Protein AF-A0A937VJH4-F1 (afdb_monomer_lite)

Sequence (219 aa):
MLRVLDLELERSEWDARIADLPLDLQDVYFTAGYHLLWQRHGDGRACGAVLETDAGVVLYPFLLRPLEPVLGPQWAERCDLSSAYGYGGPLVHPRHGRAAETTPRSTAMPLAERSDALGKARTAADAAADDPVRLRLLAELRSRFAGWCAEHGVVSEFIRFHPLLRTERGMPAGPRSAGDDHGSAETAEGDPRHAARTAPAGPAPDAMASPAGGGAATG

Secondary structure (DSSP, 8-state):
-EEEEETTTSHHHHHHHHHTS-GGG--GGGSHHHHHHHHHHTS-EEEEEEEEETTEEEEEEEEEEEPPGGG-GGGTT-EEEEPPTTT---EEEE---S----PPPPP---TTHHHHHHHHHHHHHHHHHT-HHHHHHHHHHHHHHHHHHHHTTEEEEE----TTT-GGGGS-SS---TT---------------S----PPPPPPPPPPP---------

pLDDT: mean 74.25, std 25.63, range [26.0, 98.62]

Foldseek 3Di:
DKDKDQCVVCQVVQVVVLVPDDPVLNDPLRHSVQQVVCVVVVVAGWMWIWDDDPFWIKIAIWGWAQDDCVVDPVSHQATAIERRPDARGIRIDTDDPDDDPDDDDDDDDDPVVVVVVVVVLVVVLVVVLVPPSLLVSLLVCCVVVVVVCVVNRHDYYYGRHDPRNNSCVSPDPDDDDPPPPDDDDDDDDDDPPPDDDDDDDDDDDDDDDDDDDDDDDDD

Structure (mmCIF, N/CA/C/O backbone):
data_AF-A0A937VJH4-F1
#
_entry.id   AF-A0A937VJH4-F1
#
loop_
_atom_site.group_PDB
_atom_site.id
_atom_site.type_symbol
_atom_site.label_atom_id
_atom_site.label_alt_id
_atom_site.label_comp_id
_atom_site.label_asym_id
_atom_site.label_entity_id
_atom_site.label_seq_id
_atom_site.pdbx_PDB_ins_code
_atom_site.Cartn_x
_atom_site.Cartn_y
_atom_site.Cartn_z
_atom_site.occupancy
_atom_site.B_iso_or_equiv
_atom_site.auth_seq_id
_atom_site.auth_comp_id
_atom_site.auth_asym_id
_atom_site.auth_atom_id
_atom_site.pdbx_PDB_model_num
ATOM 1 N N . MET A 1 1 ? -7.510 2.997 -12.190 1.00 91.25 1 MET A N 1
ATOM 2 C CA . MET A 1 1 ? -8.502 3.008 -11.093 1.00 91.25 1 MET A CA 1
ATOM 3 C C . MET A 1 1 ? -7.800 2.644 -9.793 1.00 91.25 1 MET A C 1
ATOM 5 O O . MET A 1 1 ? -7.025 1.697 -9.809 1.00 91.25 1 MET A O 1
ATOM 9 N N . LEU A 1 2 ? -8.034 3.397 -8.710 1.00 97.31 2 LEU A N 1
ATOM 10 C CA . LEU A 1 2 ? -7.574 3.038 -7.362 1.00 97.31 2 LEU A CA 1
ATOM 11 C C . LEU A 1 2 ? -8.705 2.309 -6.626 1.00 97.31 2 LEU A C 1
ATOM 13 O O . LEU A 1 2 ? -9.842 2.779 -6.645 1.00 97.31 2 LEU A O 1
ATOM 17 N N . ARG A 1 3 ? -8.382 1.197 -5.969 1.00 98.19 3 ARG A N 1
ATOM 18 C CA . ARG A 1 3 ? -9.243 0.489 -5.014 1.00 98.19 3 ARG A CA 1
ATOM 19 C C . ARG A 1 3 ? -8.458 0.236 -3.735 1.00 98.19 3 ARG A C 1
ATOM 21 O O . ARG A 1 3 ? -7.258 -0.004 -3.807 1.00 98.19 3 ARG A O 1
ATOM 28 N N . VAL A 1 4 ? -9.124 0.267 -2.589 1.00 98.31 4 VAL A N 1
ATOM 29 C CA . VAL A 1 4 ? -8.553 -0.200 -1.321 1.00 98.31 4 VAL A CA 1
ATOM 30 C C . VAL A 1 4 ? -9.365 -1.400 -0.878 1.00 98.31 4 VAL A C 1
ATOM 32 O O . VAL A 1 4 ? -10.580 -1.291 -0.743 1.00 98.31 4 VAL A O 1
ATOM 35 N N . LEU A 1 5 ? -8.685 -2.529 -0.718 1.00 98.50 5 LEU A N 1
ATOM 36 C CA . LEU A 1 5 ? -9.279 -3.802 -0.345 1.00 98.50 5 LEU A CA 1
ATOM 37 C C . LEU A 1 5 ? -9.120 -4.039 1.155 1.00 98.50 5 LEU A C 1
ATOM 39 O O . LEU A 1 5 ? -8.078 -3.700 1.726 1.00 98.50 5 LEU A O 1
ATOM 43 N N . ASP A 1 6 ? -10.120 -4.661 1.769 1.00 98.44 6 ASP A N 1
ATOM 44 C CA . ASP A 1 6 ? -9.994 -5.254 3.099 1.00 98.44 6 ASP A CA 1
ATOM 45 C C . ASP A 1 6 ? -9.392 -6.653 2.945 1.00 98.44 6 ASP A C 1
ATOM 47 O O . ASP A 1 6 ? -10.014 -7.546 2.370 1.00 98.44 6 ASP A O 1
ATOM 51 N N . LEU A 1 7 ? -8.166 -6.866 3.427 1.00 98.25 7 LEU A N 1
ATOM 52 C CA . LEU A 1 7 ? -7.455 -8.114 3.149 1.00 98.25 7 LEU A CA 1
ATOM 53 C C . LEU A 1 7 ? -8.062 -9.316 3.871 1.00 98.25 7 LEU A C 1
ATOM 55 O O . LEU A 1 7 ? -7.814 -10.442 3.445 1.00 98.25 7 LEU A O 1
ATOM 59 N N . GLU A 1 8 ? -8.858 -9.116 4.925 1.00 98.06 8 GLU A N 1
ATOM 60 C CA . GLU A 1 8 ? -9.576 -10.209 5.583 1.00 98.06 8 GLU A CA 1
ATOM 61 C C . GLU A 1 8 ? -10.701 -10.751 4.697 1.00 98.06 8 GLU A C 1
ATOM 63 O O . GLU A 1 8 ? -10.872 -11.968 4.598 1.00 98.06 8 GLU A O 1
ATOM 68 N N . LEU A 1 9 ? -11.419 -9.857 4.014 1.00 98.38 9 LEU A N 1
ATOM 69 C CA . LEU A 1 9 ? -12.566 -10.195 3.169 1.00 98.38 9 LEU A CA 1
ATOM 70 C C . LEU A 1 9 ? -12.164 -10.508 1.721 1.00 98.38 9 LEU A C 1
ATOM 72 O O . LEU A 1 9 ? -12.721 -11.407 1.095 1.00 98.38 9 LEU A O 1
ATOM 76 N N . GLU A 1 10 ? -11.175 -9.791 1.194 1.00 98.50 10 GLU A N 1
ATOM 77 C CA . GLU A 1 10 ? -10.774 -9.797 -0.218 1.00 98.50 10 GLU A CA 1
ATOM 78 C C . GLU A 1 10 ? -9.405 -10.472 -0.433 1.00 98.50 10 GLU A C 1
ATOM 80 O O . GLU A 1 10 ? -8.751 -10.285 -1.460 1.00 98.50 10 GLU A O 1
ATOM 85 N N . ARG A 1 11 ? -8.975 -11.316 0.517 1.00 97.62 11 ARG A N 1
ATOM 86 C CA . ARG A 1 11 ? -7.713 -12.078 0.474 1.00 97.62 11 ARG A CA 1
ATOM 87 C C . ARG A 1 11 ? -7.447 -12.736 -0.877 1.00 97.62 11 ARG A C 1
ATOM 89 O O . ARG A 1 11 ? -6.365 -12.584 -1.431 1.00 97.62 11 ARG A O 1
ATOM 96 N N . SER A 1 12 ? -8.409 -13.511 -1.380 1.00 97.94 12 SER A N 1
ATOM 97 C CA . SER A 1 12 ? -8.233 -14.283 -2.616 1.00 97.94 12 SER A CA 1
ATOM 98 C C . SER A 1 12 ? -8.026 -13.377 -3.825 1.00 97.94 12 SER A C 1
ATOM 100 O O . SER A 1 12 ? -7.243 -13.708 -4.708 1.00 97.94 12 SER A O 1
ATOM 102 N N . GLU A 1 13 ? -8.700 -12.226 -3.846 1.00 97.88 13 GLU A N 1
ATOM 103 C CA . GLU A 1 13 ? -8.547 -11.229 -4.899 1.00 97.88 13 GLU A CA 1
ATOM 104 C C . GLU A 1 13 ? -7.158 -10.561 -4.845 1.00 97.88 13 GLU A C 1
ATOM 106 O O . GLU A 1 13 ? -6.535 -10.327 -5.885 1.00 97.88 13 GLU A O 1
ATOM 111 N N . TRP A 1 14 ? -6.665 -10.258 -3.643 1.00 98.44 14 TRP A N 1
ATOM 112 C CA . TRP A 1 14 ? -5.338 -9.679 -3.441 1.00 98.44 14 TRP A CA 1
ATOM 113 C C . TRP A 1 14 ? -4.215 -10.664 -3.792 1.00 98.44 14 TRP A C 1
ATOM 115 O O . TRP A 1 14 ? -3.339 -10.349 -4.597 1.00 98.44 14 TRP A O 1
ATOM 125 N N . ASP A 1 15 ? -4.255 -11.873 -3.229 1.00 98.12 15 ASP A N 1
ATOM 126 C CA . ASP A 1 15 ? -3.200 -12.874 -3.411 1.00 98.12 15 ASP A CA 1
ATOM 127 C C . ASP A 1 15 ? -3.128 -13.364 -4.873 1.00 98.12 15 ASP A C 1
ATOM 129 O O . ASP A 1 15 ? -2.037 -13.657 -5.361 1.00 98.12 15 ASP A O 1
ATOM 133 N N . ALA A 1 16 ? -4.247 -13.373 -5.614 1.00 97.94 16 ALA A N 1
ATOM 134 C CA . ALA A 1 16 ? -4.243 -13.649 -7.055 1.00 97.94 16 ALA A CA 1
ATOM 135 C C . ALA A 1 16 ? -3.429 -12.610 -7.845 1.00 97.94 16 ALA A C 1
ATOM 137 O O . ALA A 1 16 ? -2.644 -12.975 -8.716 1.00 97.94 16 ALA A O 1
ATOM 138 N N . ARG A 1 17 ? -3.539 -11.320 -7.497 1.00 97.06 17 ARG A N 1
ATOM 139 C CA . ARG A 1 17 ? -2.740 -10.264 -8.140 1.00 97.06 17 ARG A CA 1
ATOM 140 C C . ARG A 1 17 ? -1.257 -10.415 -7.868 1.00 97.06 17 ARG A C 1
ATOM 142 O O . ARG A 1 17 ? -0.471 -10.153 -8.766 1.00 97.06 17 ARG A O 1
ATOM 149 N N . ILE A 1 18 ? -0.882 -10.823 -6.655 1.00 96.44 18 ILE A N 1
ATOM 150 C CA . ILE A 1 18 ? 0.514 -11.127 -6.324 1.00 96.44 18 ILE A CA 1
ATOM 151 C C . ILE A 1 18 ? 1.000 -12.316 -7.160 1.00 96.44 18 ILE A C 1
ATOM 153 O O . ILE A 1 18 ? 2.074 -12.239 -7.748 1.00 96.44 18 ILE A O 1
ATOM 157 N N . ALA A 1 19 ? 0.200 -13.380 -7.267 1.00 96.38 19 ALA A N 1
ATOM 158 C CA . ALA A 1 19 ? 0.546 -14.574 -8.038 1.00 96.38 19 ALA A CA 1
ATOM 159 C C . ALA A 1 19 ? 0.714 -14.311 -9.549 1.00 96.38 19 ALA A C 1
ATOM 161 O O . ALA A 1 19 ? 1.495 -15.009 -10.198 1.00 96.38 19 ALA A O 1
ATOM 162 N N . ASP A 1 20 ? 0.031 -13.300 -10.093 1.00 95.38 20 ASP A N 1
ATOM 163 C CA . ASP A 1 20 ? 0.153 -12.874 -11.494 1.00 95.38 20 ASP A CA 1
ATOM 164 C C . ASP A 1 20 ? 1.436 -12.067 -11.787 1.00 95.38 20 ASP A C 1
ATOM 166 O O . ASP A 1 20 ? 1.769 -11.831 -12.952 1.00 95.38 20 ASP A O 1
ATOM 170 N N . LEU A 1 21 ? 2.174 -11.628 -10.759 1.00 92.75 21 LEU A N 1
ATOM 171 C CA . LEU A 1 21 ? 3.425 -10.886 -10.936 1.00 92.75 21 LEU A CA 1
ATOM 172 C C . LEU A 1 21 ? 4.604 -11.804 -11.300 1.00 92.75 21 LEU A C 1
ATOM 174 O O . LEU A 1 21 ? 4.588 -12.997 -11.001 1.00 92.75 21 LEU A O 1
ATOM 178 N N . PRO A 1 22 ? 5.686 -11.260 -11.885 1.00 92.56 22 PRO A N 1
ATOM 179 C CA . PRO A 1 22 ? 6.972 -11.950 -11.974 1.00 92.56 22 PRO A CA 1
ATOM 180 C C . PRO A 1 22 ? 7.446 -12.508 -10.623 1.00 92.56 22 PRO A C 1
ATOM 182 O O . PRO A 1 22 ? 7.243 -11.886 -9.581 1.00 92.56 22 PRO A O 1
ATOM 185 N N . LEU A 1 23 ? 8.098 -13.676 -10.637 1.00 86.94 23 LEU A N 1
ATOM 186 C CA . LEU A 1 23 ? 8.491 -14.409 -9.420 1.00 86.94 23 LEU A CA 1
ATOM 187 C C . LEU A 1 23 ? 9.388 -13.604 -8.468 1.00 86.94 23 LEU A C 1
ATOM 189 O O . LEU A 1 23 ? 9.316 -13.788 -7.259 1.00 86.94 23 LEU A O 1
ATOM 193 N N . ASP A 1 24 ? 10.221 -12.713 -8.995 1.00 86.50 24 ASP A N 1
ATOM 194 C CA . ASP A 1 24 ? 11.097 -11.824 -8.228 1.00 86.50 24 ASP A CA 1
ATOM 195 C C . ASP A 1 24 ? 10.342 -10.718 -7.471 1.00 86.50 24 ASP A C 1
ATOM 197 O O . ASP A 1 24 ? 10.906 -10.092 -6.575 1.00 86.50 24 ASP A O 1
ATOM 201 N N . LEU A 1 25 ? 9.064 -10.505 -7.794 1.00 89.69 25 LEU A N 1
ATOM 202 C CA . LEU A 1 25 ? 8.161 -9.587 -7.098 1.00 89.69 25 LEU A CA 1
ATOM 203 C C . LEU A 1 25 ? 7.216 -10.304 -6.115 1.00 89.69 25 LEU A C 1
ATOM 205 O O . LEU A 1 25 ? 6.536 -9.638 -5.334 1.00 89.69 25 LEU A O 1
ATOM 209 N N . GLN A 1 26 ? 7.176 -11.641 -6.116 1.00 93.12 26 GLN A N 1
ATOM 210 C CA . GLN A 1 26 ? 6.310 -12.447 -5.246 1.00 93.12 26 GLN A CA 1
ATOM 211 C C . GLN A 1 26 ? 6.944 -12.693 -3.867 1.00 93.12 26 GLN A C 1
ATOM 213 O O . GLN A 1 26 ? 7.253 -13.826 -3.495 1.00 93.12 26 GLN A O 1
ATOM 218 N N . ASP A 1 27 ? 7.155 -11.626 -3.097 1.00 93.31 27 ASP A N 1
ATOM 219 C CA . ASP A 1 27 ? 7.686 -11.721 -1.732 1.00 93.31 27 ASP A CA 1
ATOM 220 C C . ASP A 1 27 ? 6.564 -11.898 -0.687 1.00 93.31 27 ASP A C 1
ATOM 222 O O . ASP A 1 27 ? 5.459 -11.358 -0.817 1.00 93.31 27 ASP A O 1
ATOM 226 N N . VAL A 1 28 ? 6.863 -12.623 0.396 1.00 94.56 28 VAL A N 1
ATOM 227 C CA . VAL A 1 28 ? 5.953 -12.834 1.529 1.00 94.56 28 VAL A CA 1
ATOM 228 C C . VAL A 1 28 ? 5.463 -11.516 2.131 1.00 94.56 28 VAL A C 1
ATOM 230 O O . VAL A 1 28 ? 4.295 -11.445 2.529 1.00 94.56 28 VAL A O 1
ATOM 233 N N . TYR A 1 29 ? 6.297 -10.465 2.129 1.00 95.31 29 TYR A N 1
ATOM 234 C CA . TYR A 1 29 ? 5.942 -9.139 2.650 1.00 95.31 29 TYR A CA 1
ATOM 235 C C . TYR A 1 29 ? 4.761 -8.491 1.934 1.00 95.31 29 TYR A C 1
ATOM 237 O O . TYR A 1 29 ? 4.218 -7.534 2.471 1.00 95.31 29 TYR A O 1
ATOM 245 N N . PHE A 1 30 ? 4.353 -8.981 0.759 1.00 96.88 30 PHE A N 1
ATOM 246 C CA . PHE A 1 30 ? 3.219 -8.443 0.008 1.00 96.88 30 PHE A CA 1
ATOM 247 C C . PHE A 1 30 ? 1.963 -9.311 0.088 1.00 96.88 30 PHE A C 1
ATOM 249 O O . PHE A 1 30 ? 0.917 -8.907 -0.406 1.00 96.88 30 PHE A O 1
ATOM 256 N N . THR A 1 31 ? 2.022 -10.484 0.717 1.00 97.62 31 THR A N 1
ATOM 257 C CA . THR A 1 31 ? 0.875 -11.404 0.793 1.00 97.62 31 THR A CA 1
ATOM 258 C C . THR A 1 31 ? -0.163 -10.945 1.819 1.00 97.62 31 THR A C 1
ATOM 260 O O . THR A 1 31 ? 0.180 -10.387 2.868 1.00 97.62 31 THR A O 1
ATOM 263 N N . ALA A 1 32 ? -1.445 -11.235 1.584 1.00 98.25 32 ALA A N 1
ATOM 264 C CA . ALA A 1 32 ? -2.495 -10.954 2.566 1.00 98.25 32 ALA A CA 1
ATOM 265 C C . ALA A 1 32 ? -2.301 -11.777 3.851 1.00 98.25 32 ALA A C 1
ATOM 267 O O . ALA A 1 32 ? -2.585 -11.309 4.952 1.00 98.25 32 ALA A O 1
ATOM 268 N N . GLY A 1 33 ? -1.764 -12.999 3.731 1.00 97.81 33 GLY A N 1
ATOM 269 C CA . GLY A 1 33 ? -1.451 -13.865 4.873 1.00 97.81 33 GLY A CA 1
ATOM 270 C C . GLY A 1 33 ? -0.508 -13.220 5.873 1.00 97.81 33 GLY A C 1
ATOM 271 O O . GLY A 1 33 ? -0.773 -13.275 7.074 1.00 97.81 33 GLY A O 1
ATOM 272 N N . TYR A 1 34 ? 0.535 -12.563 5.372 1.00 97.88 34 TYR A N 1
ATOM 273 C CA . TYR A 1 34 ? 1.493 -11.869 6.213 1.00 97.88 34 TYR A CA 1
ATOM 274 C C . TYR A 1 34 ? 0.854 -10.700 6.973 1.00 97.88 34 TYR A C 1
ATOM 276 O O . TYR A 1 34 ? 1.029 -10.582 8.180 1.00 97.88 34 TYR A O 1
ATOM 284 N N . HIS A 1 35 ? 0.039 -9.881 6.308 1.00 98.25 35 HIS A N 1
ATOM 285 C CA . HIS A 1 35 ? -0.621 -8.736 6.947 1.00 98.25 35 HIS A CA 1
ATOM 286 C C . HIS A 1 35 ? -1.687 -9.155 7.958 1.00 98.25 35 HIS A C 1
ATOM 288 O O . HIS A 1 35 ? -1.811 -8.547 9.018 1.00 98.25 35 HIS A O 1
ATOM 294 N N . LEU A 1 36 ? -2.418 -10.234 7.677 1.00 98.38 36 LEU A N 1
ATOM 295 C CA . LEU A 1 36 ? -3.438 -10.744 8.590 1.00 98.38 36 LEU A CA 1
ATOM 296 C C . LEU A 1 36 ? -2.853 -11.366 9.861 1.00 98.38 36 LEU A C 1
ATOM 298 O O . LEU A 1 36 ? -3.542 -11.408 10.880 1.00 98.38 36 LEU A O 1
ATOM 302 N N . LEU A 1 37 ? -1.588 -11.799 9.842 1.00 97.75 37 LEU A N 1
ATOM 303 C CA . LEU A 1 37 ? -0.869 -12.154 11.065 1.00 97.75 37 LEU A CA 1
ATOM 304 C C . LEU A 1 37 ? -0.746 -10.939 11.998 1.00 97.75 37 LEU A C 1
ATOM 306 O O . LEU A 1 37 ? -1.068 -11.045 13.179 1.00 97.75 37 LEU A O 1
ATOM 310 N N . TRP A 1 38 ? -0.347 -9.785 11.457 1.00 97.56 38 TRP A N 1
ATOM 311 C CA . TRP A 1 38 ? -0.203 -8.537 12.215 1.00 97.56 38 TRP A CA 1
ATOM 312 C C . TRP A 1 38 ? -1.552 -7.946 12.634 1.00 97.56 38 TRP A C 1
ATOM 314 O O . TRP A 1 38 ? -1.691 -7.484 13.763 1.00 97.56 38 TRP A O 1
ATOM 324 N N . GLN A 1 39 ? -2.590 -8.068 11.798 1.00 98.00 39 GLN A N 1
ATOM 325 C CA . GLN A 1 39 ? -3.954 -7.721 12.213 1.00 98.00 39 GLN A CA 1
ATOM 326 C C . GLN A 1 39 ? -4.396 -8.522 13.441 1.00 98.00 39 GLN A C 1
ATOM 328 O O . GLN A 1 39 ? -4.920 -7.952 14.394 1.00 98.00 39 GLN A O 1
ATOM 333 N N . ARG A 1 40 ? -4.153 -9.840 13.454 1.00 97.94 40 ARG A N 1
ATOM 334 C CA . ARG A 1 40 ? -4.487 -10.705 14.599 1.00 97.94 40 ARG A CA 1
ATOM 335 C C . ARG A 1 40 ? -3.658 -10.400 15.844 1.00 97.94 40 ARG A C 1
ATOM 337 O O . ARG A 1 40 ? -4.132 -10.658 16.946 1.00 97.94 40 ARG A O 1
ATOM 344 N N . HIS A 1 41 ? -2.448 -9.873 15.674 1.00 96.62 41 HIS A N 1
ATOM 345 C CA . HIS A 1 41 ? -1.613 -9.395 16.775 1.00 96.62 41 HIS A CA 1
ATOM 346 C C . HIS A 1 41 ? -2.098 -8.046 17.348 1.00 96.62 41 HIS A C 1
ATOM 348 O O . HIS A 1 41 ? -1.774 -7.714 18.484 1.00 96.62 41 HIS A O 1
ATOM 354 N N . GLY A 1 42 ? -2.936 -7.307 16.612 1.00 96.06 42 GLY A N 1
ATOM 355 C CA . GLY A 1 42 ? -3.506 -6.030 17.046 1.00 96.06 42 GLY A CA 1
ATOM 356 C C . GLY A 1 42 ? -2.804 -4.798 16.472 1.00 96.06 42 GLY A C 1
ATOM 357 O O . GLY A 1 42 ? -3.092 -3.685 16.900 1.00 96.06 42 GLY A O 1
ATOM 358 N N . ASP A 1 43 ? -1.926 -4.956 15.478 1.00 95.62 43 ASP A N 1
ATOM 359 C CA . ASP A 1 43 ? -1.183 -3.847 14.855 1.00 95.62 43 ASP A CA 1
ATOM 360 C C . ASP A 1 43 ? -2.004 -3.030 13.845 1.00 95.62 43 ASP A C 1
ATOM 362 O O . ASP A 1 43 ? -1.443 -2.218 13.113 1.00 95.62 43 ASP A O 1
ATOM 366 N N . GLY A 1 44 ? -3.321 -3.226 13.781 1.00 96.69 44 GLY A N 1
ATOM 367 C CA . GLY A 1 44 ? -4.228 -2.519 12.875 1.00 96.69 44 GLY A CA 1
ATOM 368 C C . GLY A 1 44 ? -4.877 -3.421 11.832 1.00 96.69 44 GLY A C 1
ATOM 369 O O . GLY A 1 44 ? -4.551 -4.597 11.693 1.00 96.69 44 GLY A O 1
ATOM 370 N N . ARG A 1 45 ? -5.833 -2.865 11.089 1.00 98.12 45 ARG A N 1
ATOM 371 C CA . ARG A 1 45 ? -6.579 -3.597 10.062 1.00 98.12 45 ARG A CA 1
ATOM 372 C C . ARG A 1 45 ? -5.749 -3.735 8.789 1.00 98.12 45 ARG A C 1
ATOM 374 O O . ARG A 1 45 ? -5.221 -2.746 8.290 1.00 98.12 45 ARG A O 1
ATOM 381 N N . ALA A 1 46 ? -5.648 -4.949 8.266 1.00 98.50 46 ALA A N 1
ATOM 382 C CA . ALA A 1 46 ? -4.916 -5.275 7.057 1.00 98.50 46 ALA A CA 1
ATOM 383 C C . ALA A 1 46 ? -5.696 -4.820 5.819 1.00 98.50 46 ALA A C 1
ATOM 385 O O . ALA A 1 46 ? -6.771 -5.334 5.512 1.00 98.50 46 ALA A O 1
ATOM 386 N N . CYS A 1 47 ? -5.117 -3.876 5.087 1.00 98.62 47 CYS A N 1
ATOM 387 C CA . CYS A 1 47 ? -5.688 -3.302 3.879 1.00 98.62 47 CYS A CA 1
ATOM 388 C C . CYS A 1 47 ? -4.677 -3.364 2.726 1.00 98.62 47 CYS A C 1
ATOM 390 O O . CYS A 1 47 ? -3.466 -3.459 2.939 1.00 98.62 47 CYS A O 1
ATOM 392 N N . GLY A 1 48 ? -5.172 -3.286 1.492 1.00 98.25 48 GLY A N 1
ATOM 393 C CA . GLY A 1 48 ? -4.331 -3.256 0.297 1.00 98.25 48 GLY A CA 1
ATOM 394 C C . GLY A 1 48 ? -4.831 -2.264 -0.741 1.00 98.25 48 GLY A C 1
ATOM 395 O O . GLY A 1 48 ? -5.920 -2.427 -1.284 1.00 98.25 48 GLY A O 1
ATOM 396 N N . ALA A 1 49 ? -4.033 -1.244 -1.051 1.00 98.44 49 ALA A N 1
ATOM 397 C CA . ALA A 1 49 ? -4.301 -0.347 -2.167 1.00 98.44 49 ALA A CA 1
ATOM 398 C C . ALA A 1 49 ? -3.858 -0.991 -3.486 1.00 98.44 49 ALA A C 1
ATOM 400 O O . ALA A 1 49 ? -2.722 -1.439 -3.628 1.00 98.44 49 ALA A O 1
ATOM 401 N N . VAL A 1 50 ? -4.757 -0.998 -4.464 1.00 98.50 50 VAL A N 1
ATOM 402 C CA . VAL A 1 50 ? -4.543 -1.501 -5.819 1.00 98.50 50 VAL A CA 1
ATOM 403 C C . VAL A 1 50 ? -4.769 -0.355 -6.793 1.00 98.50 50 VAL A C 1
ATOM 405 O O . VAL A 1 50 ? -5.887 0.144 -6.932 1.00 98.50 50 VAL A O 1
ATOM 408 N N . LEU A 1 51 ? -3.712 0.055 -7.488 1.00 98.06 51 LEU A N 1
ATOM 409 C CA . LEU A 1 51 ? -3.805 0.940 -8.641 1.00 98.06 51 LEU A CA 1
ATOM 410 C C . LEU A 1 51 ? -3.622 0.117 -9.910 1.00 98.06 51 LEU A C 1
ATOM 412 O O . LEU A 1 51 ? -2.538 -0.396 -10.156 1.00 98.06 51 LEU A O 1
ATOM 416 N N . GLU A 1 52 ? -4.649 0.060 -10.748 1.00 95.75 52 GLU A N 1
ATOM 417 C CA . GLU A 1 52 ? -4.564 -0.531 -12.086 1.00 95.75 52 GLU A CA 1
ATOM 418 C C . GLU A 1 52 ? -4.705 0.550 -13.155 1.00 95.75 52 GLU A C 1
ATOM 420 O O . GLU A 1 52 ? -5.637 1.359 -13.127 1.00 95.75 52 GLU A O 1
ATOM 425 N N . THR A 1 53 ? -3.779 0.561 -14.107 1.00 95.19 53 THR A N 1
ATOM 426 C CA . THR A 1 53 ? -3.780 1.449 -15.272 1.00 95.19 53 THR A CA 1
ATOM 427 C C . THR A 1 53 ? -3.393 0.654 -16.517 1.00 95.19 53 THR A C 1
ATOM 429 O O . THR A 1 53 ? -2.872 -0.463 -16.420 1.00 95.19 53 THR A O 1
ATOM 432 N N . ASP A 1 54 ? -3.562 1.259 -17.690 1.00 93.38 54 ASP A N 1
ATOM 433 C CA . ASP A 1 54 ? -3.060 0.686 -18.944 1.00 93.38 54 ASP A CA 1
ATOM 434 C C . ASP A 1 54 ? -1.528 0.540 -18.939 1.00 93.38 54 ASP A C 1
ATOM 436 O O . ASP A 1 54 ? -0.976 -0.340 -19.596 1.00 93.38 54 ASP A O 1
ATOM 440 N N . ALA A 1 55 ? -0.834 1.369 -18.152 1.00 93.38 55 ALA A N 1
ATOM 441 C CA . ALA A 1 55 ? 0.619 1.382 -18.044 1.00 93.38 55 ALA A CA 1
ATOM 442 C C . ALA A 1 55 ? 1.178 0.352 -17.047 1.00 93.38 55 ALA A C 1
ATOM 444 O O . ALA A 1 55 ? 2.381 0.093 -17.053 1.00 93.38 55 ALA A O 1
ATOM 445 N N . GLY A 1 56 ? 0.353 -0.233 -16.173 1.00 95.06 56 GLY A N 1
ATOM 446 C CA . GLY A 1 56 ? 0.840 -1.116 -15.115 1.00 95.06 56 GLY A CA 1
ATOM 447 C C . GLY A 1 56 ? -0.067 -1.225 -13.902 1.00 95.06 56 GLY A C 1
ATOM 448 O O . GLY A 1 56 ? -1.158 -0.650 -13.855 1.00 95.06 56 GLY A O 1
ATOM 449 N N . VAL A 1 57 ? 0.425 -1.963 -12.910 1.00 96.06 57 VAL A N 1
ATOM 450 C CA . VAL A 1 57 ? -0.217 -2.137 -11.607 1.00 96.06 57 VAL A CA 1
ATOM 451 C C . VAL A 1 57 ? 0.713 -1.698 -10.477 1.00 96.06 57 VAL A C 1
ATOM 453 O O . VAL A 1 57 ? 1.931 -1.889 -10.546 1.00 96.06 57 VAL A O 1
ATOM 456 N N . VAL A 1 58 ? 0.130 -1.116 -9.431 1.00 97.25 58 VAL A N 1
ATOM 457 C CA . VAL A 1 58 ? 0.790 -0.900 -8.142 1.00 97.25 58 VAL A CA 1
ATOM 458 C C . VAL A 1 58 ? -0.042 -1.543 -7.045 1.00 97.25 58 VAL A C 1
ATOM 460 O O . VAL A 1 58 ? -1.243 -1.289 -6.951 1.00 97.25 58 VAL A O 1
ATOM 463 N N . LEU A 1 59 ? 0.601 -2.358 -6.218 1.00 98.00 59 LEU A N 1
ATOM 464 C CA . LEU A 1 59 ? 0.017 -3.003 -5.050 1.00 98.00 59 LEU A CA 1
ATOM 465 C C . LEU A 1 59 ? 0.707 -2.448 -3.815 1.00 98.00 59 LEU A C 1
ATOM 467 O O . LEU A 1 59 ? 1.925 -2.521 -3.701 1.00 98.00 59 LEU A O 1
ATOM 471 N N . TYR A 1 60 ? -0.045 -1.878 -2.890 1.00 97.81 60 TYR A N 1
ATOM 472 C CA . TYR A 1 60 ? 0.514 -1.319 -1.672 1.00 97.81 60 TYR A CA 1
ATOM 473 C C . TYR A 1 60 ? -0.249 -1.834 -0.451 1.00 97.81 60 TYR A C 1
ATOM 475 O O . TYR A 1 60 ? -1.347 -1.346 -0.175 1.00 97.81 60 TYR A O 1
ATOM 483 N N . PRO A 1 61 ? 0.287 -2.843 0.256 1.00 98.06 61 PRO A N 1
ATOM 484 C CA . PRO A 1 61 ? -0.339 -3.339 1.465 1.00 98.06 61 PRO A CA 1
ATOM 485 C C . PRO A 1 61 ? 0.063 -2.505 2.685 1.00 98.06 61 PRO A C 1
ATOM 487 O O . PRO A 1 61 ? 1.181 -1.999 2.785 1.00 98.06 61 PRO A O 1
ATOM 490 N N . PHE A 1 62 ? -0.862 -2.354 3.625 1.00 98.06 62 PHE A N 1
ATOM 491 C CA . PHE A 1 62 ? -0.658 -1.555 4.827 1.00 98.06 62 PHE A CA 1
ATOM 492 C C . PHE A 1 62 ? -1.589 -1.993 5.961 1.00 98.06 62 PHE A C 1
ATOM 494 O O . PHE A 1 62 ? -2.579 -2.695 5.762 1.00 98.06 62 PHE A O 1
ATOM 501 N N . LEU A 1 63 ? -1.259 -1.556 7.170 1.00 98.38 63 LEU A N 1
ATOM 502 C CA . LEU A 1 63 ? -2.069 -1.665 8.371 1.00 98.38 63 LEU A CA 1
ATOM 503 C C . LEU A 1 63 ? -2.680 -0.295 8.666 1.00 98.38 63 LEU A C 1
ATOM 505 O O . LEU A 1 63 ? -1.952 0.683 8.844 1.00 98.38 63 LEU A O 1
ATOM 509 N N . LEU A 1 64 ? -4.008 -0.235 8.708 1.00 97.88 64 LEU A N 1
ATOM 510 C CA . LEU A 1 64 ? -4.784 0.937 9.100 1.00 97.88 64 LEU A CA 1
ATOM 511 C C . LEU A 1 64 ? -5.022 0.901 10.612 1.00 97.88 64 LEU A C 1
ATOM 513 O O . LEU A 1 64 ? -5.677 -0.016 11.118 1.00 97.88 64 LEU A O 1
ATOM 517 N N . ARG A 1 65 ? -4.501 1.890 11.336 1.00 96.12 65 ARG A N 1
ATOM 518 C CA . ARG A 1 65 ? -4.452 1.891 12.803 1.00 96.12 65 ARG A CA 1
ATOM 519 C C . ARG A 1 65 ? -5.205 3.095 13.357 1.00 96.12 65 ARG A C 1
ATOM 521 O O . ARG A 1 65 ? -4.785 4.222 13.105 1.00 96.12 65 ARG A O 1
ATOM 528 N N . PRO A 1 66 ? -6.305 2.900 14.100 1.00 94.12 66 PRO A N 1
ATOM 529 C CA . PRO A 1 66 ? -6.954 3.995 14.811 1.00 94.12 66 PRO A CA 1
ATOM 530 C C . PRO A 1 66 ? -5.971 4.677 15.765 1.00 94.12 66 PRO A C 1
ATOM 532 O O . PRO A 1 66 ? -5.174 4.007 16.422 1.00 94.12 66 PRO A O 1
ATOM 535 N N . LEU A 1 67 ? -6.023 6.004 15.841 1.00 92.38 67 LEU A N 1
ATOM 536 C CA . LEU A 1 67 ? -5.243 6.750 16.815 1.00 92.38 67 LEU A CA 1
ATOM 537 C C . LEU A 1 67 ? -5.846 6.613 18.210 1.00 92.38 67 LEU A C 1
ATOM 539 O O . LEU A 1 67 ? -7.064 6.629 18.394 1.00 92.38 67 LEU A O 1
ATOM 543 N N . GLU A 1 68 ? -4.964 6.509 19.201 1.00 85.44 68 GLU A N 1
ATOM 544 C CA . GLU A 1 68 ? -5.367 6.345 20.590 1.00 85.44 68 GLU A CA 1
ATOM 545 C C . GLU A 1 68 ? -6.093 7.596 21.114 1.00 85.44 68 GLU A C 1
ATOM 547 O O . GLU A 1 68 ? -5.583 8.714 20.960 1.00 85.44 68 GLU A O 1
ATOM 552 N N . PRO A 1 69 ? -7.225 7.441 21.830 1.00 78.69 69 PRO A N 1
ATOM 553 C CA . PRO A 1 69 ? -7.979 8.568 22.384 1.00 78.69 69 PRO A CA 1
ATOM 554 C C . PRO A 1 69 ? -7.165 9.469 23.325 1.00 78.69 69 PRO A C 1
ATOM 556 O O . PRO A 1 69 ? -7.498 10.640 23.510 1.00 78.69 69 PRO A O 1
ATOM 559 N N . VAL A 1 70 ? -6.081 8.943 23.910 1.00 86.62 70 VAL A N 1
ATOM 560 C CA . VAL A 1 70 ? -5.177 9.679 24.811 1.00 86.62 70 VAL A CA 1
ATOM 561 C C . VAL A 1 70 ? -4.514 10.892 24.145 1.00 86.62 70 VAL A C 1
ATOM 563 O O . VAL A 1 70 ? -4.088 11.811 24.840 1.00 86.62 70 VAL A O 1
ATOM 566 N N . LEU A 1 71 ? -4.456 10.937 22.810 1.00 86.12 71 LEU A N 1
ATOM 567 C CA . LEU A 1 71 ? -3.903 12.070 22.060 1.00 86.12 71 LEU A CA 1
ATOM 568 C C . LEU A 1 71 ? -4.814 13.312 22.078 1.00 86.12 71 LEU A C 1
ATOM 570 O O . LEU A 1 71 ? -4.363 14.409 21.744 1.00 86.12 71 LEU A O 1
ATOM 574 N N . GLY A 1 72 ? -6.080 13.156 22.475 1.00 87.44 72 GLY A N 1
ATOM 575 C CA . GLY A 1 72 ? -7.077 14.222 22.557 1.00 87.44 72 GLY A CA 1
ATOM 576 C C . GLY A 1 72 ? -8.259 14.022 21.598 1.00 87.44 72 GLY A C 1
ATOM 577 O O . GLY A 1 72 ? -8.141 13.321 20.592 1.00 87.44 72 GLY A O 1
ATOM 578 N N . PRO A 1 73 ? -9.413 14.655 21.877 1.00 87.00 73 PRO A N 1
ATOM 579 C CA . PRO A 1 73 ? -10.669 14.416 21.159 1.00 87.00 73 PRO A CA 1
ATOM 580 C C . PRO A 1 73 ? -10.627 14.796 19.673 1.00 87.00 73 PRO A C 1
ATOM 582 O O . PRO A 1 73 ? -11.370 14.233 18.882 1.00 87.00 73 PRO A O 1
ATOM 585 N N . GLN A 1 74 ? -9.749 15.712 19.262 1.00 86.19 74 GLN A N 1
ATOM 586 C CA . GLN A 1 74 ? -9.551 16.081 17.856 1.00 86.19 74 GLN A CA 1
ATOM 587 C C . GLN A 1 74 ? -8.949 14.950 17.000 1.00 86.19 74 GLN A C 1
ATOM 589 O O . GLN A 1 74 ? -9.014 15.005 15.771 1.00 86.19 74 GLN A O 1
ATOM 594 N N . TRP A 1 75 ? -8.362 13.941 17.651 1.00 88.19 75 TRP A N 1
ATOM 595 C CA . TRP A 1 75 ? -7.829 12.734 17.023 1.00 88.19 75 TRP A CA 1
ATOM 596 C C . TRP A 1 75 ? -8.790 11.549 17.117 1.00 88.19 75 TRP A C 1
ATOM 598 O O . TRP A 1 75 ? -8.473 10.475 16.608 1.00 88.19 75 TRP A O 1
ATOM 608 N N . ALA A 1 76 ? -9.964 11.737 17.731 1.00 83.81 76 ALA A N 1
ATOM 609 C CA . ALA A 1 76 ? -11.022 10.743 17.677 1.00 83.81 76 ALA A CA 1
ATOM 610 C C . ALA A 1 76 ? -11.347 10.447 16.206 1.00 83.81 76 ALA A C 1
ATOM 612 O O . ALA A 1 76 ? -11.419 11.362 15.385 1.00 83.81 76 ALA A O 1
ATOM 613 N N . GLU A 1 77 ? -11.478 9.162 15.875 1.00 87.31 77 GLU A N 1
ATOM 614 C CA . GLU A 1 77 ? -11.762 8.679 14.513 1.00 87.31 77 GLU A CA 1
ATOM 615 C C . GLU A 1 77 ? -10.657 8.962 13.475 1.00 87.31 77 GLU A C 1
ATOM 617 O O . GLU A 1 77 ? -10.838 8.700 12.287 1.00 87.31 77 GLU A O 1
ATOM 622 N N . ARG A 1 78 ? -9.486 9.457 13.897 1.00 94.88 78 ARG A N 1
ATOM 623 C CA . ARG A 1 78 ? -8.301 9.556 13.036 1.00 94.88 78 ARG A CA 1
ATOM 624 C C . ARG A 1 78 ? -7.507 8.261 13.068 1.00 94.88 78 ARG A C 1
ATOM 626 O O . ARG A 1 78 ? -7.592 7.484 14.017 1.00 94.88 78 ARG A O 1
ATOM 633 N N . CYS A 1 79 ? -6.710 8.039 12.034 1.00 96.06 79 CYS A N 1
ATOM 634 C CA . CYS A 1 79 ? -5.862 6.861 11.931 1.00 96.06 79 CYS A CA 1
ATOM 635 C C . CYS A 1 79 ? -4.471 7.192 11.386 1.00 96.06 79 CYS A C 1
ATOM 637 O O . CYS A 1 79 ? -4.259 8.222 10.741 1.00 96.06 79 CYS A O 1
ATOM 639 N N . ASP A 1 80 ? -3.523 6.301 11.655 1.00 95.56 80 ASP A N 1
ATOM 640 C CA . ASP A 1 80 ? -2.264 6.223 10.927 1.00 95.56 80 ASP A CA 1
ATOM 641 C C . ASP A 1 80 ? -2.237 4.999 10.006 1.00 95.56 80 ASP A C 1
ATOM 643 O O . ASP A 1 80 ? -3.043 4.065 10.117 1.00 95.56 80 ASP A O 1
ATOM 647 N N . LEU A 1 81 ? -1.312 5.042 9.053 1.00 96.19 81 LEU A N 1
ATOM 648 C CA . LEU A 1 81 ? -0.940 3.906 8.231 1.00 96.19 81 LEU A CA 1
ATOM 649 C C . LEU A 1 81 ? 0.447 3.437 8.627 1.00 96.19 81 LEU A C 1
ATOM 651 O O . LEU A 1 81 ? 1.366 4.240 8.802 1.00 96.19 81 LEU A O 1
ATOM 655 N N . SER A 1 82 ? 0.642 2.127 8.650 1.00 95.38 82 SER A N 1
ATOM 656 C CA . SER A 1 82 ? 1.985 1.565 8.705 1.00 95.38 82 SER A CA 1
ATOM 657 C C . SER A 1 82 ? 2.117 0.344 7.811 1.00 95.38 82 SER A C 1
ATOM 659 O O . SER A 1 82 ? 1.188 -0.442 7.673 1.00 95.38 82 SER A O 1
ATOM 661 N N . SER A 1 83 ? 3.283 0.138 7.208 1.00 93.56 83 SER A N 1
ATOM 662 C CA . SER A 1 83 ? 3.614 -1.186 6.671 1.00 93.56 83 SER A CA 1
ATOM 663 C C . SER A 1 83 ? 3.641 -2.214 7.809 1.00 93.56 83 SER A C 1
ATOM 665 O O . SER A 1 83 ? 4.141 -1.896 8.893 1.00 93.56 83 SER A O 1
ATOM 667 N N . ALA A 1 84 ? 3.240 -3.460 7.547 1.00 94.50 84 ALA A N 1
ATOM 668 C CA . ALA A 1 84 ? 3.567 -4.586 8.427 1.00 94.50 84 ALA A CA 1
ATOM 669 C C . ALA A 1 84 ? 5.091 -4.700 8.645 1.00 94.50 84 ALA A C 1
ATOM 671 O O . ALA A 1 84 ? 5.882 -4.072 7.926 1.00 94.50 84 ALA A O 1
ATOM 672 N N . TYR A 1 85 ? 5.533 -5.433 9.673 1.00 92.06 85 TYR A N 1
ATOM 673 C CA . TYR A 1 85 ? 6.970 -5.624 9.930 1.00 92.06 85 TYR A CA 1
ATOM 674 C C . TYR A 1 85 ? 7.705 -6.117 8.672 1.00 92.06 85 TYR A C 1
ATOM 676 O O . TYR A 1 85 ? 7.147 -6.844 7.864 1.00 92.06 85 TYR A O 1
ATOM 684 N N . GLY A 1 86 ? 8.950 -5.692 8.467 1.00 89.81 86 GLY A N 1
ATOM 685 C CA . GLY A 1 86 ? 9.658 -5.945 7.210 1.00 89.81 86 GLY A CA 1
ATOM 686 C C . GLY A 1 86 ? 9.368 -4.885 6.150 1.00 89.81 86 GLY A C 1
ATOM 687 O O . GLY A 1 86 ? 9.294 -3.703 6.478 1.00 89.81 86 GLY A O 1
ATOM 688 N N . TYR A 1 87 ? 9.263 -5.288 4.884 1.00 90.62 87 TYR A N 1
ATOM 689 C CA . TYR A 1 87 ? 9.465 -4.397 3.737 1.00 90.62 87 TYR A CA 1
ATOM 690 C C . TYR A 1 87 ? 8.234 -4.236 2.822 1.00 90.62 87 TYR A C 1
ATOM 692 O O . TYR A 1 87 ? 8.347 -4.267 1.596 1.00 90.62 87 TYR A O 1
ATOM 700 N N . GLY A 1 88 ? 7.053 -4.053 3.421 1.00 88.19 88 GLY A N 1
ATOM 701 C CA . GLY A 1 88 ? 5.753 -3.937 2.736 1.00 88.19 88 GLY A CA 1
ATOM 702 C C . GLY A 1 88 ? 5.486 -2.589 2.052 1.00 88.19 88 GLY A C 1
ATOM 703 O O . GLY A 1 88 ? 4.395 -2.041 2.171 1.00 88.19 88 GLY A O 1
ATOM 704 N N . GLY A 1 89 ? 6.484 -2.003 1.390 1.00 92.12 89 GLY A N 1
ATOM 705 C CA . GLY A 1 89 ? 6.298 -0.795 0.585 1.00 92.12 89 GLY A CA 1
ATOM 706 C C . GLY A 1 89 ? 5.443 -1.035 -0.675 1.00 92.12 89 GLY A C 1
ATOM 707 O O . GLY A 1 89 ? 5.015 -2.152 -0.946 1.00 92.12 89 GLY A O 1
ATOM 708 N N . PRO A 1 90 ? 5.192 -0.002 -1.489 1.00 94.94 90 PRO A N 1
ATOM 709 C CA . PRO A 1 90 ? 4.443 -0.142 -2.738 1.00 94.94 90 PRO A CA 1
ATOM 710 C C . PRO A 1 90 ? 5.181 -1.021 -3.755 1.00 94.94 90 PRO A C 1
ATOM 712 O O . PRO A 1 90 ? 6.265 -0.674 -4.204 1.00 94.94 90 PRO A O 1
ATOM 715 N N . LEU A 1 91 ? 4.578 -2.123 -4.174 1.00 94.44 91 LEU A N 1
ATOM 716 C CA . LEU A 1 91 ? 5.066 -3.020 -5.214 1.00 94.44 91 LEU A CA 1
ATOM 717 C C . LEU A 1 91 ? 4.568 -2.556 -6.587 1.00 94.44 91 LEU A C 1
ATOM 719 O O . LEU A 1 91 ? 3.367 -2.422 -6.795 1.00 94.44 91 LEU A O 1
ATOM 723 N N . VAL A 1 92 ? 5.474 -2.319 -7.537 1.00 94.25 92 VAL A N 1
ATOM 724 C CA . VAL A 1 92 ? 5.135 -1.767 -8.862 1.00 94.25 92 VAL A CA 1
ATOM 725 C C . VAL A 1 92 ? 5.537 -2.742 -9.955 1.00 94.25 92 VAL A C 1
ATOM 727 O O . VAL A 1 92 ? 6.698 -3.153 -10.010 1.00 94.25 92 VAL A O 1
ATOM 730 N N . HIS A 1 93 ? 4.603 -3.025 -10.859 1.00 93.56 93 HIS A N 1
ATOM 731 C CA . HIS A 1 93 ? 4.823 -3.831 -12.052 1.00 93.56 93 HIS A CA 1
ATOM 732 C C . HIS A 1 93 ? 4.302 -3.094 -13.301 1.00 93.56 93 HIS A C 1
ATOM 734 O O . HIS A 1 93 ? 3.090 -3.076 -13.557 1.00 93.56 93 HIS A O 1
ATOM 740 N N . PRO A 1 94 ? 5.194 -2.440 -14.069 1.00 92.94 94 PRO A N 1
ATOM 741 C CA . PRO A 1 94 ? 4.842 -1.826 -15.342 1.00 92.94 94 PRO A CA 1
ATOM 742 C C . PRO A 1 94 ? 4.389 -2.875 -16.363 1.00 92.94 94 PRO A C 1
ATOM 744 O O . PRO A 1 94 ? 4.982 -3.945 -16.488 1.00 92.94 94 PRO A O 1
ATOM 747 N N . ARG A 1 95 ? 3.361 -2.551 -17.149 1.00 89.44 95 ARG A N 1
ATOM 748 C CA . ARG A 1 95 ? 2.990 -3.325 -18.336 1.00 89.44 95 ARG A CA 1
ATOM 749 C C . ARG A 1 95 ? 3.888 -2.877 -19.484 1.00 89.44 95 ARG A C 1
ATOM 751 O O . ARG A 1 95 ? 3.604 -1.892 -20.162 1.00 89.44 95 ARG A O 1
ATOM 758 N N . HIS A 1 96 ? 4.983 -3.590 -19.716 1.00 73.81 96 HIS A N 1
ATOM 759 C CA . HIS A 1 96 ? 5.783 -3.365 -20.915 1.00 73.81 96 HIS A CA 1
ATOM 760 C C . HIS A 1 96 ? 5.061 -3.961 -22.131 1.00 73.81 96 HIS A C 1
ATOM 762 O O . HIS A 1 96 ? 4.631 -5.118 -22.111 1.00 73.81 96 HIS A O 1
ATOM 768 N N . GLY A 1 97 ? 4.926 -3.180 -23.208 1.00 56.75 97 GLY A N 1
ATOM 769 C CA . GLY A 1 97 ? 4.539 -3.717 -24.511 1.00 56.75 97 GLY A CA 1
ATOM 770 C C . GLY A 1 97 ? 5.513 -4.836 -24.879 1.00 56.75 97 GLY A C 1
ATOM 771 O O . GLY A 1 97 ? 6.717 -4.612 -24.905 1.00 56.75 97 GLY A O 1
ATOM 772 N N . ARG A 1 98 ? 4.987 -6.050 -25.058 1.00 37.25 98 ARG A N 1
ATOM 773 C CA . ARG A 1 98 ? 5.716 -7.327 -25.116 1.00 37.25 98 ARG A CA 1
ATOM 774 C C . ARG A 1 98 ? 7.079 -7.238 -25.830 1.00 37.25 98 ARG A C 1
ATOM 776 O O . ARG A 1 98 ? 7.143 -7.311 -27.052 1.00 37.25 98 ARG A O 1
ATOM 783 N N . ALA A 1 99 ? 8.158 -7.224 -25.054 1.00 35.09 99 ALA A N 1
ATOM 784 C CA . ALA A 1 99 ? 9.446 -7.787 -25.441 1.00 35.09 99 ALA A CA 1
ATOM 785 C C . ALA A 1 99 ? 9.786 -8.839 -24.384 1.00 35.09 99 ALA A C 1
ATOM 787 O O . ALA A 1 99 ? 9.896 -8.538 -23.199 1.00 35.09 99 ALA A O 1
ATOM 788 N N . ALA A 1 100 ? 9.813 -10.100 -24.805 1.00 38.84 100 ALA A N 1
ATOM 789 C CA . ALA A 1 100 ? 10.073 -11.234 -23.937 1.00 38.84 100 ALA A CA 1
ATOM 790 C C . ALA A 1 100 ? 11.542 -11.221 -23.495 1.00 38.84 100 ALA A C 1
ATOM 792 O O . ALA A 1 100 ? 12.405 -11.735 -24.203 1.00 38.84 100 ALA A O 1
ATOM 793 N N . GLU A 1 101 ? 11.831 -10.662 -22.325 1.00 38.22 101 GLU A N 1
ATOM 794 C CA . GLU A 1 101 ? 13.090 -10.944 -21.644 1.00 38.22 101 GLU A CA 1
ATOM 795 C C . GLU A 1 101 ? 12.923 -12.225 -20.834 1.00 38.22 101 GLU A C 1
ATOM 797 O O . GLU A 1 101 ? 12.299 -12.289 -19.778 1.00 38.22 101 GLU A O 1
ATOM 802 N N . THR A 1 102 ? 13.446 -13.299 -21.417 1.00 36.62 102 THR A N 1
ATOM 803 C CA . THR A 1 102 ? 13.538 -14.604 -20.776 1.00 36.62 102 THR A CA 1
ATOM 804 C C . THR A 1 102 ? 14.790 -14.573 -19.907 1.00 36.62 102 THR A C 1
ATOM 806 O O . THR A 1 102 ? 15.895 -14.733 -20.422 1.00 36.62 102 THR A O 1
ATOM 809 N N . THR A 1 103 ? 14.652 -14.337 -18.603 1.00 35.09 103 THR A N 1
ATOM 810 C CA . THR A 1 103 ? 15.777 -14.489 -17.669 1.00 35.09 103 THR A CA 1
ATOM 811 C C . THR A 1 103 ? 16.249 -15.949 -17.700 1.00 35.09 103 THR A C 1
ATOM 813 O O . THR A 1 103 ? 15.443 -16.850 -17.435 1.00 35.09 103 THR A O 1
ATOM 816 N N . PRO A 1 104 ? 17.520 -16.241 -18.037 1.00 38.97 104 PRO A N 1
ATOM 817 C CA . PRO A 1 104 ? 17.996 -17.611 -18.066 1.00 38.97 104 PRO A CA 1
ATOM 818 C C . PRO A 1 104 ? 18.078 -18.178 -16.648 1.00 38.97 104 PRO A C 1
ATOM 820 O O . PRO A 1 104 ? 18.497 -17.523 -15.694 1.00 38.97 104 PRO A O 1
ATOM 823 N N . ARG A 1 105 ? 17.649 -19.435 -16.527 1.00 41.62 105 ARG A N 1
ATOM 824 C CA . ARG A 1 105 ? 17.647 -20.217 -15.291 1.00 41.62 105 ARG A CA 1
ATOM 825 C C . ARG A 1 105 ? 19.099 -20.443 -14.839 1.00 41.62 105 ARG A C 1
ATOM 827 O O . ARG A 1 105 ? 19.907 -20.974 -15.593 1.00 41.62 105 ARG A O 1
ATOM 834 N N . SER A 1 106 ? 19.405 -20.007 -13.618 1.00 41.81 106 SER A N 1
ATOM 835 C CA . SER A 1 106 ? 20.735 -20.006 -12.993 1.00 41.81 106 SER A CA 1
ATOM 836 C C . SER A 1 106 ? 21.400 -21.391 -12.964 1.00 41.81 106 SER A C 1
ATOM 838 O O . SER A 1 106 ? 20.927 -22.306 -12.291 1.00 41.81 106 SER A O 1
ATOM 840 N N . THR A 1 107 ? 22.538 -21.525 -13.649 1.00 47.03 107 THR A N 1
ATOM 841 C CA . THR A 1 107 ? 23.619 -22.451 -13.278 1.00 47.03 107 THR A CA 1
ATOM 842 C C . THR A 1 107 ? 24.574 -21.729 -12.330 1.00 47.03 107 THR A C 1
ATOM 844 O O . THR A 1 107 ? 24.934 -20.579 -12.574 1.00 47.03 107 THR A O 1
ATOM 847 N N . ALA A 1 108 ? 24.982 -22.392 -11.245 1.00 48.72 108 ALA A N 1
ATOM 848 C CA . ALA A 1 108 ? 25.814 -21.808 -10.194 1.00 48.72 108 ALA A CA 1
ATOM 849 C C . ALA A 1 108 ? 27.109 -21.174 -10.747 1.00 48.72 108 ALA A C 1
ATOM 851 O O . ALA A 1 108 ? 27.998 -21.882 -11.215 1.00 48.72 108 ALA A O 1
ATOM 852 N N . MET A 1 109 ? 27.218 -19.841 -10.661 1.00 52.84 109 MET A N 1
ATOM 853 C CA . MET A 1 109 ? 28.404 -19.092 -11.095 1.00 52.84 109 MET A CA 1
ATOM 854 C C . MET A 1 109 ? 29.536 -19.126 -10.044 1.00 52.84 109 MET A C 1
ATOM 856 O O . MET A 1 109 ? 29.249 -19.042 -8.833 1.00 52.84 109 MET A O 1
ATOM 860 N N . PRO A 1 110 ? 30.813 -19.197 -10.481 1.00 61.03 110 PRO A N 1
ATOM 861 C CA . PRO A 1 110 ? 31.992 -19.123 -9.615 1.00 61.03 110 PRO A CA 1
ATOM 862 C C . PRO A 1 110 ? 32.049 -17.826 -8.794 1.00 61.03 110 PRO A C 1
ATOM 864 O O . PRO A 1 110 ? 31.643 -16.764 -9.255 1.00 61.03 110 PRO A O 1
ATOM 867 N N . LEU A 1 111 ? 32.595 -17.898 -7.573 1.00 52.09 111 LEU A N 1
ATOM 868 C CA . LEU A 1 111 ? 32.589 -16.811 -6.578 1.00 52.09 111 LEU A CA 1
ATOM 869 C C . LEU A 1 111 ? 33.243 -15.499 -7.070 1.00 52.09 111 LEU A C 1
ATOM 871 O O . LEU A 1 111 ? 32.790 -14.427 -6.682 1.00 52.09 111 LEU A O 1
ATOM 875 N N . ALA A 1 112 ? 34.257 -15.570 -7.939 1.00 56.81 112 ALA A N 1
ATOM 876 C CA . ALA A 1 112 ? 34.962 -14.397 -8.472 1.00 56.81 112 ALA A CA 1
ATOM 877 C C . ALA A 1 112 ? 34.106 -13.574 -9.452 1.00 56.81 112 ALA A C 1
ATOM 879 O O . ALA A 1 112 ? 34.146 -12.347 -9.439 1.00 56.81 112 ALA A O 1
ATOM 880 N N . GLU A 1 113 ? 33.262 -14.237 -10.241 1.00 54.41 113 GLU A N 1
ATOM 881 C CA . GLU A 1 113 ? 32.372 -13.582 -11.206 1.00 54.41 113 GLU A CA 1
ATOM 882 C C . GLU A 1 113 ? 31.145 -12.956 -10.526 1.00 54.41 113 GLU A C 1
ATOM 884 O O . GLU A 1 113 ? 30.445 -12.138 -11.122 1.00 54.41 113 GLU A O 1
ATOM 889 N N . ARG A 1 114 ? 30.899 -13.288 -9.247 1.00 54.56 114 ARG A N 1
ATOM 890 C CA . ARG A 1 114 ? 29.780 -12.737 -8.470 1.00 54.56 114 ARG A CA 1
ATOM 891 C C . ARG A 1 114 ? 29.955 -11.262 -8.146 1.00 54.56 114 ARG A C 1
ATOM 893 O O . ARG A 1 114 ? 28.946 -10.580 -8.061 1.00 54.56 114 ARG A O 1
ATOM 900 N N . SER A 1 115 ? 31.184 -10.764 -7.985 1.00 53.88 115 SER A N 1
ATOM 901 C CA . SER A 1 115 ? 31.432 -9.346 -7.675 1.00 53.88 115 SER A CA 1
ATOM 902 C C . SER A 1 115 ? 31.071 -8.442 -8.860 1.00 53.88 115 SER A C 1
ATOM 904 O O . SER A 1 115 ? 30.303 -7.492 -8.708 1.00 53.88 115 SER A O 1
ATOM 906 N N . ASP A 1 116 ? 31.537 -8.793 -10.061 1.00 56.75 116 ASP A N 1
ATOM 907 C CA . ASP A 1 116 ? 31.224 -8.056 -11.290 1.00 56.75 116 ASP A CA 1
ATOM 908 C C . ASP A 1 116 ? 29.755 -8.220 -11.701 1.00 56.75 116 ASP A C 1
ATOM 910 O O . ASP A 1 116 ? 29.128 -7.268 -12.175 1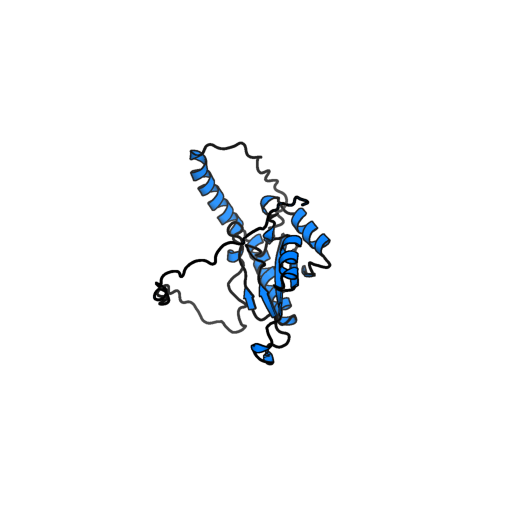.00 56.75 116 ASP A O 1
ATOM 914 N N . ALA A 1 117 ? 29.176 -9.406 -11.481 1.00 54.69 117 ALA A N 1
ATOM 915 C CA . ALA A 1 117 ? 27.750 -9.643 -11.683 1.00 54.69 117 ALA A CA 1
ATOM 916 C C . ALA A 1 117 ? 26.886 -8.840 -10.697 1.00 54.69 117 ALA A C 1
ATOM 918 O O . ALA A 1 117 ? 25.878 -8.283 -11.122 1.00 54.69 117 ALA A O 1
ATOM 919 N N . LEU A 1 118 ? 27.284 -8.703 -9.422 1.00 54.28 118 LEU A N 1
ATOM 920 C CA . LEU A 1 118 ? 26.585 -7.850 -8.451 1.00 54.28 118 LEU A CA 1
ATOM 921 C C . LEU A 1 118 ? 26.639 -6.379 -8.864 1.00 54.28 118 LEU A C 1
ATOM 923 O O . LEU A 1 118 ? 25.634 -5.680 -8.764 1.00 54.28 118 LEU A O 1
ATOM 927 N N . GLY A 1 119 ? 27.802 -5.917 -9.337 1.00 57.25 119 GLY A N 1
ATOM 928 C CA . GLY A 1 119 ? 27.981 -4.561 -9.850 1.00 57.25 119 GLY A CA 1
ATOM 929 C C . GLY A 1 119 ? 27.038 -4.272 -11.016 1.00 57.25 119 GLY A C 1
ATOM 930 O O . GLY A 1 119 ? 26.276 -3.314 -10.961 1.00 57.25 119 GLY A O 1
ATOM 931 N N . LYS A 1 120 ? 27.016 -5.147 -12.030 1.00 55.75 120 LYS A N 1
ATOM 932 C CA . LYS A 1 120 ? 26.129 -5.022 -13.201 1.00 55.75 120 LYS A CA 1
ATOM 933 C C . LYS A 1 120 ? 24.645 -5.168 -12.846 1.00 55.75 120 LYS A C 1
ATOM 935 O O . LYS A 1 120 ? 23.830 -4.397 -13.346 1.00 55.75 120 LYS A O 1
ATOM 940 N N . ALA A 1 121 ? 24.293 -6.111 -11.970 1.00 57.25 121 ALA A N 1
ATOM 941 C CA . ALA A 1 121 ? 22.923 -6.307 -11.492 1.00 57.25 121 ALA A CA 1
ATOM 942 C C . ALA A 1 121 ? 22.420 -5.092 -10.704 1.00 57.25 121 ALA A C 1
ATOM 944 O O . ALA A 1 121 ? 21.265 -4.698 -10.848 1.00 57.25 121 ALA A O 1
ATOM 945 N N . ARG A 1 122 ? 23.298 -4.449 -9.926 1.00 55.50 122 ARG A N 1
ATOM 946 C CA . ARG A 1 122 ? 22.989 -3.193 -9.245 1.00 55.50 122 ARG A CA 1
ATOM 947 C C . ARG A 1 122 ? 22.704 -2.086 -10.258 1.00 55.50 122 ARG A 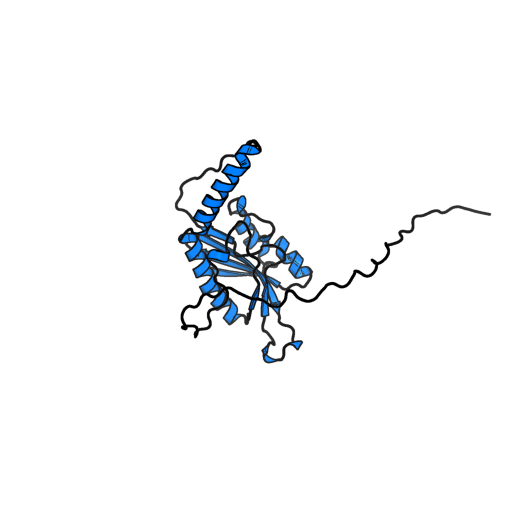C 1
ATOM 949 O O . ARG A 1 122 ? 21.645 -1.490 -10.165 1.00 55.50 122 ARG A O 1
ATOM 956 N N . THR A 1 123 ? 23.551 -1.877 -11.267 1.00 57.53 123 THR A N 1
ATOM 957 C CA . THR A 1 123 ? 23.312 -0.851 -12.301 1.00 57.53 123 THR A CA 1
ATOM 958 C C . THR A 1 123 ? 22.022 -1.089 -13.094 1.00 57.53 123 THR A C 1
ATOM 960 O O . THR A 1 123 ? 21.312 -0.139 -13.410 1.00 57.53 123 THR A O 1
ATOM 963 N N . ALA A 1 124 ? 21.687 -2.348 -13.389 1.00 57.94 124 ALA A N 1
ATOM 964 C CA . ALA A 1 124 ? 20.426 -2.707 -14.039 1.00 57.94 124 ALA A CA 1
ATOM 965 C C . ALA A 1 124 ? 19.209 -2.443 -13.132 1.00 57.94 124 ALA A C 1
ATOM 967 O O . ALA A 1 124 ? 18.208 -1.905 -13.596 1.00 57.94 124 ALA A O 1
ATOM 968 N N . ALA A 1 125 ? 19.307 -2.750 -11.834 1.00 59.94 125 ALA A N 1
ATOM 969 C CA . ALA A 1 125 ? 18.266 -2.443 -10.852 1.00 59.94 125 ALA A CA 1
ATOM 970 C C . ALA A 1 125 ? 18.104 -0.931 -10.614 1.00 59.94 125 ALA A C 1
ATOM 972 O O . ALA A 1 125 ? 16.985 -0.462 -10.432 1.00 59.94 125 ALA A O 1
ATOM 973 N N . ASP A 1 126 ? 19.195 -0.158 -10.641 1.00 59.41 126 ASP A N 1
ATOM 974 C CA . ASP A 1 126 ? 19.170 1.309 -10.635 1.00 59.41 126 ASP A CA 1
ATOM 975 C C . ASP A 1 126 ? 18.405 1.847 -11.854 1.00 59.41 126 ASP A C 1
ATOM 977 O O . ASP A 1 126 ? 17.476 2.632 -11.691 1.00 59.41 126 ASP A O 1
ATOM 981 N N . ALA A 1 127 ? 18.735 1.372 -13.059 1.00 60.59 127 ALA A N 1
ATOM 982 C CA . ALA A 1 127 ? 18.063 1.791 -14.289 1.00 60.59 127 ALA A CA 1
ATOM 983 C C . ALA A 1 127 ? 16.576 1.387 -14.324 1.00 60.59 127 ALA A C 1
ATOM 985 O O . ALA A 1 127 ? 15.739 2.169 -14.765 1.00 60.59 127 ALA A O 1
ATOM 986 N N . ALA A 1 128 ? 16.232 0.196 -13.821 1.00 67.69 128 ALA A N 1
ATOM 987 C CA . ALA A 1 128 ? 14.844 -0.254 -13.696 1.00 67.69 128 ALA A CA 1
ATOM 988 C C . ALA A 1 128 ? 14.059 0.531 -12.627 1.00 67.69 128 ALA A C 1
ATOM 990 O O . ALA A 1 128 ? 12.854 0.743 -12.769 1.00 67.69 128 ALA A O 1
ATOM 991 N N . ALA A 1 129 ? 14.723 0.983 -11.559 1.00 68.88 129 ALA A N 1
ATOM 992 C CA . ALA A 1 129 ? 14.109 1.834 -10.543 1.00 68.88 129 ALA A CA 1
ATOM 993 C C . ALA A 1 129 ? 13.784 3.239 -11.076 1.00 68.88 129 ALA A C 1
ATOM 995 O O . ALA A 1 129 ? 12.796 3.833 -10.645 1.00 68.88 129 ALA A O 1
ATOM 996 N N . ASP A 1 130 ? 14.574 3.727 -12.033 1.00 76.94 130 ASP A N 1
ATOM 997 C CA . ASP A 1 130 ? 14.394 5.029 -12.681 1.00 76.94 130 ASP A CA 1
ATOM 998 C C . ASP A 1 130 ? 13.523 4.960 -13.952 1.00 76.94 130 ASP A C 1
ATOM 1000 O O . ASP A 1 130 ? 13.408 5.950 -14.678 1.00 76.94 130 ASP A O 1
ATOM 1004 N N . ASP A 1 131 ? 12.872 3.819 -14.224 1.00 85.12 131 ASP A N 1
ATOM 1005 C CA . ASP A 1 131 ? 11.928 3.679 -15.337 1.00 85.12 131 ASP A CA 1
ATOM 1006 C C . ASP A 1 131 ? 10.824 4.761 -15.254 1.00 85.12 131 ASP A C 1
ATOM 1008 O O . ASP A 1 131 ? 10.042 4.791 -14.294 1.00 85.12 131 ASP A O 1
ATOM 1012 N N . PRO A 1 132 ? 10.682 5.637 -16.268 1.00 88.00 132 PRO A N 1
ATOM 1013 C CA . PRO A 1 132 ? 9.662 6.680 -16.277 1.00 88.00 132 PRO A CA 1
ATOM 1014 C C . PRO A 1 132 ? 8.228 6.152 -16.154 1.00 88.00 132 PRO A C 1
ATOM 1016 O O . PRO A 1 132 ? 7.344 6.867 -15.678 1.00 88.00 132 PRO A O 1
ATOM 1019 N N . VAL A 1 133 ? 7.941 4.926 -16.611 1.00 90.81 133 VAL A N 1
ATOM 1020 C CA . VAL A 1 133 ? 6.619 4.309 -16.413 1.00 90.81 133 VAL A CA 1
ATOM 1021 C C . VAL A 1 133 ? 6.417 3.977 -14.938 1.00 90.81 133 VAL A C 1
ATOM 1023 O O . VAL A 1 133 ? 5.419 4.405 -14.356 1.00 90.81 133 VAL A O 1
ATOM 1026 N N . ARG A 1 134 ? 7.387 3.304 -14.310 1.00 90.12 134 ARG A N 1
ATOM 1027 C CA . ARG A 1 134 ? 7.392 3.018 -12.869 1.00 90.12 134 ARG A CA 1
ATOM 1028 C C . ARG A 1 134 ? 7.200 4.280 -12.022 1.00 90.12 134 ARG A C 1
ATOM 1030 O O . ARG A 1 134 ? 6.345 4.292 -11.138 1.00 90.12 134 ARG A O 1
ATOM 1037 N N . LEU A 1 135 ? 7.950 5.346 -12.304 1.00 89.88 135 LEU A N 1
ATOM 1038 C CA . LEU A 1 135 ? 7.859 6.605 -11.556 1.00 89.88 135 LEU A CA 1
ATOM 1039 C C . LEU A 1 135 ? 6.483 7.270 -11.705 1.00 89.88 135 LEU A C 1
ATOM 1041 O O . LEU A 1 135 ? 5.927 7.760 -10.723 1.00 89.88 135 LEU A O 1
ATOM 1045 N N . ARG A 1 136 ? 5.889 7.237 -12.906 1.00 91.25 136 ARG A N 1
ATOM 1046 C CA . ARG A 1 136 ? 4.526 7.748 -13.133 1.00 91.25 136 ARG A CA 1
ATOM 1047 C C . ARG A 1 136 ? 3.470 6.941 -12.384 1.00 91.25 136 ARG A C 1
ATOM 1049 O O . ARG A 1 136 ? 2.581 7.541 -11.792 1.00 91.25 136 ARG A O 1
ATOM 1056 N N . LEU A 1 137 ? 3.587 5.613 -12.363 1.00 94.19 137 LEU A N 1
ATOM 1057 C CA . LEU A 1 137 ? 2.685 4.742 -11.603 1.00 94.19 137 LEU A CA 1
ATOM 1058 C C . LEU A 1 137 ? 2.739 5.040 -10.098 1.00 94.19 137 LEU A C 1
ATOM 1060 O O . LEU A 1 137 ? 1.698 5.125 -9.451 1.00 94.19 137 LEU A O 1
ATOM 1064 N N . LEU A 1 138 ? 3.938 5.244 -9.541 1.00 93.44 138 LEU A N 1
ATOM 1065 C CA . LEU A 1 138 ? 4.110 5.622 -8.133 1.00 93.44 138 LEU A CA 1
ATOM 1066 C C . LEU A 1 138 ? 3.519 7.005 -7.832 1.00 93.44 138 LEU A C 1
ATOM 1068 O O . LEU A 1 138 ? 2.803 7.162 -6.843 1.00 93.44 138 LEU A O 1
ATOM 1072 N N . ALA A 1 139 ? 3.754 7.986 -8.706 1.00 91.75 139 ALA A N 1
ATOM 1073 C CA . ALA A 1 139 ? 3.180 9.322 -8.567 1.00 91.75 139 ALA A CA 1
ATOM 1074 C C . ALA A 1 139 ? 1.642 9.302 -8.643 1.00 91.75 139 ALA A C 1
ATOM 1076 O O . ALA A 1 139 ? 0.970 9.962 -7.848 1.00 91.75 139 ALA A O 1
ATOM 1077 N N . GLU A 1 140 ? 1.072 8.512 -9.556 1.00 94.38 140 GLU A N 1
ATOM 1078 C CA . GLU A 1 140 ? -0.377 8.344 -9.665 1.00 94.38 140 GLU A CA 1
ATOM 1079 C C . GLU A 1 140 ? -0.960 7.637 -8.437 1.00 94.38 140 GLU A C 1
ATOM 1081 O O . GLU A 1 140 ? -1.990 8.079 -7.917 1.00 94.38 140 GLU A O 1
ATOM 1086 N N . LEU A 1 141 ? -0.287 6.595 -7.927 1.00 96.06 141 LEU A N 1
ATOM 1087 C CA . LEU A 1 141 ? -0.681 5.952 -6.675 1.00 96.06 141 LEU A CA 1
ATOM 1088 C C . LEU A 1 141 ? -0.702 6.990 -5.557 1.00 96.06 141 LEU A C 1
ATOM 1090 O O . LEU A 1 141 ? -1.710 7.098 -4.870 1.00 96.06 141 LEU A O 1
ATOM 1094 N N . ARG A 1 142 ? 0.361 7.788 -5.398 1.00 92.56 142 ARG A N 1
ATOM 1095 C CA . ARG A 1 142 ? 0.441 8.804 -4.338 1.00 92.56 142 ARG A CA 1
ATOM 1096 C C . ARG A 1 142 ? -0.673 9.825 -4.425 1.00 92.56 142 ARG A C 1
ATOM 1098 O O . ARG A 1 142 ? -1.303 10.098 -3.412 1.00 92.56 142 ARG A O 1
ATOM 1105 N N . SER A 1 143 ? -0.940 10.352 -5.616 1.00 92.62 143 SER A N 1
ATOM 1106 C CA . SER A 1 143 ? -1.993 11.348 -5.810 1.00 92.62 143 SER A CA 1
ATOM 1107 C C . SER A 1 143 ? -3.373 10.795 -5.444 1.00 92.62 143 SER A C 1
ATOM 1109 O O . SER A 1 143 ? -4.095 11.408 -4.658 1.00 92.62 143 SER A O 1
ATOM 1111 N N . ARG A 1 144 ? -3.733 9.613 -5.957 1.00 96.00 144 ARG A N 1
ATOM 1112 C CA . ARG A 1 144 ? -5.051 9.017 -5.693 1.00 96.00 144 ARG A CA 1
ATOM 1113 C C . ARG A 1 144 ? -5.178 8.519 -4.254 1.00 96.00 144 ARG A C 1
ATOM 1115 O O . ARG A 1 144 ? -6.225 8.690 -3.637 1.00 96.00 144 ARG A O 1
ATOM 1122 N N . PHE A 1 145 ? -4.119 7.918 -3.719 1.00 95.88 145 PHE A N 1
ATOM 1123 C CA . PHE A 1 145 ? -4.110 7.377 -2.365 1.00 95.88 145 PHE A CA 1
ATOM 1124 C C . PHE A 1 145 ? -4.126 8.488 -1.314 1.00 95.88 145 PHE A C 1
ATOM 1126 O O . PHE A 1 145 ? -4.807 8.340 -0.311 1.00 95.88 145 PHE A O 1
ATOM 1133 N N . ALA A 1 146 ? -3.497 9.642 -1.571 1.00 93.50 146 ALA A N 1
ATOM 1134 C CA . ALA A 1 146 ? -3.625 10.818 -0.709 1.00 93.50 146 ALA A CA 1
ATOM 1135 C C . ALA A 1 146 ? -5.081 11.309 -0.598 1.00 93.50 146 ALA A C 1
ATOM 1137 O O . ALA A 1 146 ? -5.519 11.664 0.494 1.00 93.50 146 ALA A O 1
ATOM 1138 N N . GLY A 1 147 ? -5.842 11.277 -1.700 1.00 94.81 147 GLY A N 1
ATOM 1139 C 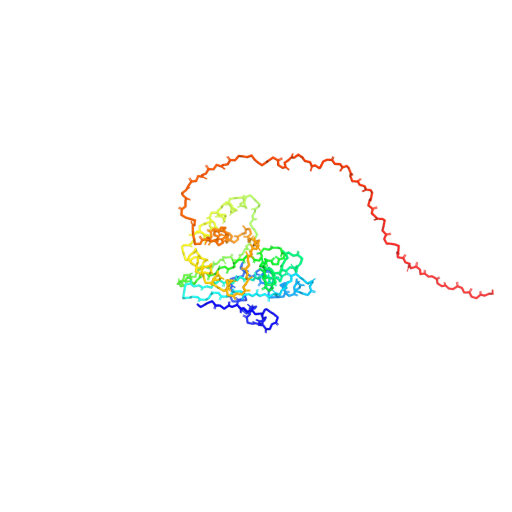CA . GLY A 1 147 ? -7.281 11.563 -1.679 1.00 94.81 147 GLY A CA 1
ATOM 1140 C C . GLY A 1 147 ? -8.047 10.584 -0.787 1.00 94.81 147 GLY A C 1
ATOM 1141 O O . GLY A 1 147 ? -8.774 11.004 0.109 1.00 94.81 147 GLY A O 1
ATOM 1142 N N . TRP A 1 148 ? -7.790 9.283 -0.956 1.00 96.62 148 TRP A N 1
ATOM 1143 C CA . TRP A 1 148 ? -8.377 8.248 -0.100 1.00 96.62 148 TRP A CA 1
ATOM 1144 C C . TRP A 1 148 ? -8.018 8.452 1.382 1.00 96.62 148 TRP A C 1
ATOM 1146 O O . TRP A 1 148 ? -8.900 8.425 2.237 1.00 96.62 148 TRP A O 1
ATOM 1156 N N . CYS A 1 149 ? -6.751 8.735 1.693 1.00 96.12 149 CYS A N 1
ATOM 1157 C CA . CYS A 1 149 ? -6.279 9.022 3.048 1.00 96.12 149 CYS A CA 1
ATOM 1158 C C . CYS A 1 149 ? -7.032 10.197 3.690 1.00 96.12 149 CYS A C 1
ATOM 1160 O O . CYS A 1 149 ? -7.471 10.090 4.836 1.00 96.12 149 CYS A O 1
ATOM 1162 N N . ALA A 1 150 ? -7.221 11.295 2.951 1.00 93.94 150 ALA A N 1
ATOM 1163 C CA . ALA A 1 150 ? -7.941 12.469 3.439 1.00 93.94 150 ALA A CA 1
ATOM 1164 C C . ALA A 1 150 ? -9.414 12.156 3.756 1.00 93.94 150 ALA A C 1
ATOM 1166 O O . ALA A 1 150 ? -9.921 12.577 4.797 1.00 93.94 150 ALA A O 1
ATOM 1167 N N . GLU A 1 151 ? -10.078 11.376 2.899 1.00 95.06 151 GLU A N 1
ATOM 1168 C CA . GLU A 1 151 ? -11.468 10.941 3.088 1.00 95.06 151 GLU A CA 1
ATOM 1169 C C . GLU A 1 151 ? -11.642 9.987 4.282 1.00 95.06 151 GLU A C 1
ATOM 1171 O O . GLU A 1 151 ? -12.695 9.986 4.914 1.00 95.06 151 GLU A O 1
ATOM 1176 N N . HIS A 1 152 ? -10.609 9.209 4.623 1.00 95.19 152 HIS A N 1
ATOM 1177 C CA . HIS A 1 152 ? -10.657 8.178 5.672 1.00 95.19 152 HIS A CA 1
ATOM 1178 C C . HIS A 1 152 ? -9.993 8.611 6.988 1.00 95.19 152 HIS A C 1
ATOM 1180 O O . HIS A 1 152 ? -9.810 7.800 7.894 1.00 95.19 152 HIS A O 1
ATOM 1186 N N . GLY A 1 153 ? -9.628 9.890 7.113 1.00 94.88 153 GLY A N 1
ATOM 1187 C CA . GLY A 1 153 ? -9.068 10.443 8.345 1.00 94.88 153 GLY A CA 1
ATOM 1188 C C . GLY A 1 153 ? -7.655 9.959 8.675 1.00 94.88 153 GLY A C 1
ATOM 1189 O O . GLY A 1 153 ? -7.264 9.997 9.844 1.00 94.88 153 GLY A O 1
ATOM 1190 N N . VAL A 1 154 ? -6.891 9.538 7.666 1.00 96.31 154 VAL A N 1
ATOM 1191 C CA . VAL A 1 154 ? -5.472 9.201 7.808 1.00 96.31 154 VAL A CA 1
ATOM 1192 C C . VAL A 1 154 ? -4.667 10.486 7.983 1.00 96.31 154 VAL A C 1
ATOM 1194 O O . VAL A 1 154 ? -4.753 11.394 7.157 1.00 96.31 154 VAL A O 1
ATOM 1197 N N . VAL A 1 155 ? -3.857 10.558 9.039 1.00 94.31 155 VAL A N 1
ATOM 1198 C CA . VAL A 1 155 ? -3.055 11.757 9.355 1.00 94.31 155 VAL A CA 1
ATOM 1199 C C . VAL A 1 155 ? -1.550 11.546 9.216 1.00 94.31 155 VAL A C 1
ATOM 1201 O O . VAL A 1 155 ? -0.799 12.515 9.130 1.00 94.31 155 VAL A O 1
ATOM 1204 N N . SER A 1 156 ? -1.095 10.296 9.177 1.00 93.25 156 SER A N 1
ATOM 1205 C CA . SER A 1 156 ? 0.312 9.953 8.982 1.00 93.25 156 SER A CA 1
ATOM 1206 C C . SER A 1 156 ? 0.467 8.577 8.338 1.00 93.25 156 SER A C 1
ATOM 1208 O O . SER A 1 156 ? -0.435 7.740 8.371 1.00 93.25 156 SER A O 1
ATOM 1210 N N . GLU A 1 157 ? 1.629 8.354 7.729 1.00 93.31 157 GLU A N 1
ATOM 1211 C CA . GLU A 1 157 ? 1.975 7.112 7.046 1.00 93.31 157 GLU A CA 1
ATOM 1212 C C . GLU A 1 157 ? 3.435 6.760 7.344 1.00 93.31 157 GLU A C 1
ATOM 1214 O O . GLU A 1 157 ? 4.339 7.573 7.142 1.00 93.31 157 GLU A O 1
ATOM 1219 N N . PHE A 1 158 ? 3.668 5.537 7.818 1.00 93.38 158 PHE A N 1
ATOM 1220 C CA . PHE A 1 158 ? 4.995 4.983 8.053 1.00 93.38 158 PHE A CA 1
ATOM 1221 C C . PHE A 1 158 ? 5.272 3.817 7.099 1.00 93.38 158 PHE A C 1
ATOM 1223 O O . PHE A 1 158 ? 4.657 2.752 7.188 1.00 93.38 158 PHE A O 1
ATOM 1230 N N . ILE A 1 159 ? 6.238 3.998 6.200 1.00 91.69 159 ILE A N 1
ATOM 1231 C CA . ILE A 1 159 ? 6.553 3.024 5.151 1.00 91.69 159 ILE A CA 1
ATOM 1232 C C . ILE A 1 159 ? 7.962 2.475 5.344 1.00 91.69 159 ILE A C 1
ATOM 1234 O O . ILE A 1 159 ? 8.932 3.230 5.404 1.00 91.69 159 ILE A O 1
ATOM 1238 N N . ARG A 1 160 ? 8.088 1.147 5.349 1.00 91.62 160 ARG A N 1
ATOM 1239 C CA . ARG A 1 160 ? 9.366 0.458 5.148 1.00 91.62 160 ARG A CA 1
ATOM 1240 C C . ARG A 1 160 ? 9.480 -0.010 3.702 1.00 91.62 160 ARG A C 1
ATOM 1242 O O . ARG A 1 160 ? 8.822 -0.963 3.291 1.00 91.62 160 ARG A O 1
ATOM 1249 N N . PHE A 1 161 ? 10.315 0.674 2.928 1.00 89.56 161 PHE A N 1
ATOM 1250 C CA . PHE A 1 161 ? 10.552 0.336 1.527 1.00 89.56 161 PHE A CA 1
ATOM 1251 C C . PHE A 1 161 ? 11.412 -0.916 1.372 1.00 89.56 161 PHE A C 1
ATOM 1253 O O . PHE A 1 161 ? 12.311 -1.171 2.175 1.00 89.56 161 PHE A O 1
ATOM 1260 N N . HIS A 1 162 ? 11.155 -1.677 0.309 1.00 85.56 162 HIS A N 1
ATOM 1261 C CA . HIS A 1 162 ? 11.914 -2.882 0.013 1.00 85.56 162 HIS A CA 1
ATOM 1262 C C . HIS A 1 162 ? 13.318 -2.552 -0.519 1.00 85.56 162 HIS A C 1
ATOM 1264 O O . HIS A 1 162 ? 13.410 -1.928 -1.581 1.00 85.56 162 HIS A O 1
ATOM 1270 N N . PRO A 1 163 ? 14.411 -3.010 0.137 1.00 83.62 163 PRO A N 1
ATOM 1271 C CA . PRO A 1 163 ? 15.784 -2.594 -0.178 1.00 83.62 163 PRO A CA 1
ATOM 1272 C C . PRO A 1 163 ? 16.202 -2.842 -1.630 1.00 83.62 163 PRO A C 1
ATOM 1274 O O . PRO A 1 163 ? 17.067 -2.151 -2.162 1.00 83.62 163 PRO A O 1
ATOM 1277 N N . LEU A 1 164 ? 15.597 -3.848 -2.267 1.00 80.38 164 LEU A N 1
ATOM 1278 C CA . LEU A 1 164 ? 15.901 -4.239 -3.644 1.00 80.38 164 LEU A CA 1
ATOM 1279 C C . LEU A 1 164 ? 14.961 -3.620 -4.685 1.00 80.38 164 LEU A C 1
ATOM 1281 O O . LEU A 1 164 ? 15.357 -3.497 -5.838 1.00 80.38 164 LEU A O 1
ATOM 1285 N N . LEU A 1 165 ? 13.744 -3.214 -4.300 1.00 81.56 165 LEU A N 1
ATOM 1286 C CA . LEU A 1 165 ? 12.752 -2.706 -5.260 1.00 81.56 165 LEU A CA 1
ATOM 1287 C C . LEU A 1 165 ? 12.838 -1.192 -5.453 1.00 81.56 165 LEU A C 1
ATOM 1289 O O . LEU A 1 165 ? 12.260 -0.667 -6.405 1.00 81.56 165 LEU A O 1
ATOM 1293 N N . ARG A 1 166 ? 13.542 -0.486 -4.562 1.00 81.19 166 ARG A N 1
ATOM 1294 C CA . ARG A 1 166 ? 13.857 0.946 -4.694 1.00 81.19 166 ARG A CA 1
ATOM 1295 C C . ARG A 1 166 ? 12.639 1.838 -4.911 1.00 81.19 166 ARG A C 1
ATOM 1297 O O . ARG A 1 166 ? 12.632 2.790 -5.692 1.00 81.19 166 ARG A O 1
ATOM 1304 N N . THR A 1 167 ? 11.551 1.461 -4.260 1.00 77.06 167 THR A N 1
ATOM 1305 C CA . THR A 1 167 ? 10.234 2.088 -4.392 1.00 77.06 167 THR A CA 1
ATOM 1306 C C . THR A 1 167 ? 10.203 3.483 -3.774 1.00 77.06 167 THR A C 1
ATOM 1308 O O . THR A 1 167 ? 9.357 4.291 -4.139 1.00 77.06 167 THR A O 1
ATOM 1311 N N . GLU A 1 168 ? 11.155 3.801 -2.895 1.00 77.75 168 GLU A N 1
ATOM 1312 C CA . GLU A 1 168 ? 11.356 5.131 -2.318 1.00 77.75 168 GLU A CA 1
ATOM 1313 C C . GLU A 1 168 ? 11.635 6.210 -3.372 1.00 77.75 168 GLU A C 1
ATOM 1315 O O . GLU A 1 168 ? 11.254 7.360 -3.175 1.00 77.75 168 GLU A O 1
ATOM 1320 N N . ARG A 1 169 ? 12.237 5.860 -4.519 1.00 77.69 169 ARG A N 1
ATOM 1321 C CA . ARG A 1 169 ? 12.610 6.841 -5.555 1.00 77.69 169 ARG A CA 1
ATOM 1322 C C . ARG A 1 169 ? 11.411 7.547 -6.195 1.00 77.69 169 ARG A C 1
ATOM 1324 O O . ARG A 1 169 ? 11.527 8.702 -6.588 1.00 77.69 169 ARG A O 1
ATOM 1331 N N . GLY A 1 170 ? 10.260 6.877 -6.285 1.00 71.25 170 GLY A N 1
ATOM 1332 C CA . GLY A 1 170 ? 9.013 7.461 -6.802 1.00 71.25 170 GLY A CA 1
ATOM 1333 C C . GLY A 1 170 ? 8.022 7.890 -5.717 1.00 71.25 170 GLY A C 1
ATOM 1334 O O . GLY A 1 170 ? 6.927 8.342 -6.044 1.00 71.25 170 GLY A O 1
ATOM 1335 N N . MET A 1 171 ? 8.391 7.747 -4.441 1.00 72.56 171 MET A N 1
ATOM 1336 C CA . MET A 1 171 ? 7.566 8.095 -3.283 1.00 72.56 171 MET A CA 1
ATOM 1337 C C . MET A 1 171 ? 8.267 9.192 -2.467 1.00 72.56 171 MET A C 1
ATOM 1339 O O . MET A 1 171 ? 8.907 8.877 -1.462 1.00 72.56 171 MET A O 1
ATOM 1343 N N . PRO A 1 172 ? 8.193 10.474 -2.880 1.00 58.66 172 PRO A N 1
ATOM 1344 C CA . PRO A 1 172 ? 8.783 11.555 -2.097 1.00 58.66 172 PRO A CA 1
ATOM 1345 C C . PRO A 1 172 ? 8.169 11.593 -0.690 1.00 58.66 172 PRO A C 1
ATOM 1347 O O . PRO A 1 172 ? 7.003 11.243 -0.498 1.00 58.66 172 PRO A O 1
ATOM 1350 N N . ALA A 1 173 ? 8.966 12.001 0.297 1.00 51.12 173 ALA A N 1
ATOM 1351 C CA . ALA A 1 173 ? 8.550 12.018 1.692 1.00 51.12 173 ALA A CA 1
ATOM 1352 C C . ALA A 1 173 ? 7.360 12.972 1.921 1.00 51.12 173 ALA A C 1
ATOM 1354 O O . ALA A 1 173 ? 7.479 14.177 1.707 1.00 51.12 173 ALA A O 1
ATOM 1355 N N . GLY A 1 174 ? 6.250 12.408 2.407 1.00 51.97 174 GLY A N 1
ATOM 1356 C CA . GLY A 1 174 ? 5.119 13.113 3.016 1.00 51.97 174 GLY A CA 1
ATOM 1357 C C . GLY A 1 174 ? 4.090 13.733 2.053 1.00 51.97 174 GLY A C 1
ATOM 1358 O O . GLY A 1 174 ? 4.400 14.038 0.899 1.00 51.97 174 GLY A O 1
ATOM 1359 N N . PRO A 1 175 ? 2.839 13.936 2.514 1.00 40.44 175 PRO A N 1
ATOM 1360 C CA . PRO A 1 175 ? 1.885 14.778 1.806 1.00 40.44 175 PRO A CA 1
ATOM 1361 C C . PRO A 1 175 ? 2.458 16.196 1.742 1.00 40.44 175 PRO A C 1
ATOM 1363 O O . PRO A 1 175 ? 2.733 16.800 2.775 1.00 40.44 175 PRO A O 1
ATOM 1366 N N . ARG A 1 176 ? 2.644 16.739 0.534 1.00 35.44 176 ARG A N 1
ATOM 1367 C CA . ARG A 1 176 ? 2.879 18.178 0.391 1.00 35.44 176 ARG A CA 1
ATOM 1368 C C . ARG A 1 176 ? 1.603 18.871 0.840 1.00 35.44 176 ARG A C 1
ATOM 1370 O O . ARG A 1 176 ? 0.569 18.745 0.181 1.00 35.44 176 ARG A O 1
ATOM 1377 N N . SER A 1 177 ? 1.665 19.559 1.972 1.00 33.69 177 SER A N 1
ATOM 1378 C CA . SER A 1 177 ? 0.662 20.544 2.349 1.00 33.69 177 SER A CA 1
ATOM 1379 C C . SER A 1 177 ? 0.454 21.474 1.156 1.00 33.69 177 SER A C 1
ATOM 1381 O O . SER A 1 177 ? 1.420 21.914 0.529 1.00 33.69 177 SER A O 1
ATOM 1383 N N . ALA A 1 178 ? -0.798 21.777 0.818 1.00 35.34 178 ALA A N 1
ATOM 1384 C CA . ALA A 1 178 ? -1.110 22.847 -0.120 1.00 35.34 178 ALA A CA 1
ATOM 1385 C C . ALA A 1 178 ? -0.647 24.182 0.500 1.00 35.34 178 ALA A C 1
ATOM 1387 O O . ALA A 1 178 ? -1.401 24.829 1.220 1.00 35.34 178 ALA A O 1
ATOM 1388 N N . GLY A 1 179 ? 0.626 24.534 0.313 1.00 36.25 179 GLY A N 1
ATOM 1389 C CA . GLY A 1 179 ? 1.267 25.688 0.950 1.00 36.25 179 GLY A CA 1
ATOM 1390 C C . GLY A 1 179 ? 2.796 25.731 0.845 1.00 36.25 179 GLY A C 1
ATOM 1391 O O . GLY A 1 179 ? 3.370 26.807 0.985 1.00 36.25 179 GLY A O 1
ATOM 1392 N N . ASP A 1 180 ? 3.462 24.614 0.543 1.00 36.91 180 ASP A N 1
ATOM 1393 C CA . ASP A 1 180 ? 4.931 24.549 0.556 1.00 36.91 180 ASP A CA 1
ATOM 1394 C C . ASP A 1 180 ? 5.562 24.925 -0.800 1.00 36.91 180 ASP A C 1
ATOM 1396 O O . ASP A 1 180 ? 6.219 24.116 -1.451 1.00 36.91 180 ASP A O 1
ATOM 1400 N N . ASP A 1 181 ? 5.367 26.179 -1.218 1.00 36.22 181 ASP A N 1
ATOM 1401 C CA . ASP A 1 181 ? 6.147 26.847 -2.273 1.00 36.22 181 ASP A CA 1
ATOM 1402 C C . ASP A 1 181 ? 7.215 27.742 -1.625 1.00 36.22 181 ASP A C 1
ATOM 1404 O O . ASP A 1 181 ? 7.140 28.962 -1.719 1.00 36.22 181 ASP A O 1
ATOM 1408 N N . HIS A 1 182 ? 8.198 27.184 -0.912 1.00 33.84 182 HIS A N 1
ATOM 1409 C CA . HIS A 1 182 ? 9.412 27.928 -0.539 1.00 33.84 182 HIS A CA 1
ATOM 1410 C C . HIS A 1 182 ? 10.655 27.109 -0.902 1.00 33.84 182 HIS A C 1
ATOM 1412 O O . HIS A 1 182 ? 10.791 25.940 -0.550 1.00 33.84 182 HIS A O 1
ATOM 1418 N N . GLY A 1 183 ? 11.518 27.746 -1.694 1.00 26.09 183 GLY A N 1
ATOM 1419 C CA . GLY A 1 183 ? 12.636 27.144 -2.401 1.00 26.09 183 GLY A CA 1
ATOM 1420 C C . GLY A 1 183 ? 13.732 26.522 -1.535 1.00 26.09 183 GLY A C 1
ATOM 1421 O O . GLY A 1 183 ? 13.924 26.854 -0.371 1.00 26.09 183 GLY A O 1
ATOM 1422 N N . SER A 1 184 ? 14.451 25.626 -2.207 1.00 33.19 184 SER A N 1
ATOM 1423 C CA . SER A 1 184 ? 15.815 25.140 -1.998 1.00 33.19 184 SER A CA 1
ATOM 1424 C C . SER A 1 184 ? 16.573 25.612 -0.752 1.00 33.19 184 SER A C 1
ATOM 1426 O O . SER A 1 184 ? 16.933 26.781 -0.652 1.00 33.19 184 SER A O 1
ATOM 1428 N N . ALA A 1 185 ? 17.013 24.652 0.065 1.00 26.00 185 ALA A N 1
ATOM 1429 C CA . ALA A 1 185 ? 18.365 24.656 0.623 1.00 26.00 185 ALA A CA 1
ATOM 1430 C C . ALA A 1 185 ? 18.763 23.235 1.052 1.00 26.00 185 ALA A C 1
ATOM 1432 O O . ALA A 1 185 ? 18.202 22.670 1.989 1.00 26.00 185 ALA A O 1
ATOM 1433 N N . GLU A 1 186 ? 19.747 22.666 0.357 1.00 34.12 186 GLU A N 1
ATOM 1434 C CA . GLU A 1 186 ? 20.647 21.680 0.947 1.00 34.12 186 GLU A CA 1
ATOM 1435 C C . GLU A 1 186 ? 21.340 22.309 2.160 1.00 34.12 186 GLU A C 1
ATOM 1437 O O . GLU A 1 186 ? 21.949 23.366 2.019 1.00 34.12 186 GLU A O 1
ATOM 1442 N N . THR A 1 187 ? 21.345 21.620 3.298 1.00 27.28 187 THR A N 1
ATOM 1443 C CA . THR A 1 187 ? 22.531 21.533 4.157 1.00 27.28 187 THR A CA 1
ATOM 1444 C C . THR A 1 187 ? 22.494 20.222 4.932 1.00 27.28 187 THR A C 1
ATOM 1446 O O . THR A 1 187 ? 21.616 19.956 5.752 1.00 27.28 187 THR A O 1
ATOM 1449 N N . ALA A 1 188 ? 23.484 19.383 4.645 1.00 31.47 188 ALA A N 1
ATOM 1450 C CA . ALA A 1 188 ? 23.984 18.419 5.602 1.00 31.47 188 ALA A CA 1
ATOM 1451 C C . ALA A 1 188 ? 24.569 19.161 6.818 1.00 31.47 188 ALA A C 1
ATOM 1453 O O . ALA A 1 188 ? 25.055 20.280 6.665 1.00 31.47 188 ALA A O 1
ATOM 1454 N N . GLU A 1 189 ? 24.561 18.473 7.967 1.00 30.34 189 GLU A N 1
ATOM 1455 C CA . GLU A 1 189 ? 25.529 18.548 9.081 1.00 30.34 189 GLU A CA 1
ATOM 1456 C C . GLU A 1 189 ? 24.906 18.806 10.475 1.00 30.34 189 GLU A C 1
ATOM 1458 O O . GLU A 1 189 ? 24.418 19.889 10.785 1.00 30.34 189 GLU A O 1
ATOM 1463 N N . GLY A 1 190 ? 24.977 17.769 11.330 1.00 28.12 190 GLY A N 1
ATOM 1464 C CA . GLY A 1 190 ? 24.981 17.872 12.799 1.00 28.12 190 GLY A CA 1
ATOM 1465 C C . GLY A 1 190 ? 23.719 17.437 13.566 1.00 28.12 190 GLY A C 1
ATOM 1466 O O . GLY A 1 190 ? 22.993 18.291 14.059 1.00 28.12 190 GLY A O 1
ATOM 1467 N N . ASP A 1 191 ? 23.496 16.128 13.786 1.00 33.00 191 ASP A N 1
ATOM 1468 C CA . ASP A 1 191 ? 22.567 15.646 14.837 1.00 33.00 191 ASP A CA 1
ATOM 1469 C C . ASP A 1 191 ? 23.330 15.452 16.172 1.00 33.00 191 ASP A C 1
ATOM 1471 O O . ASP A 1 191 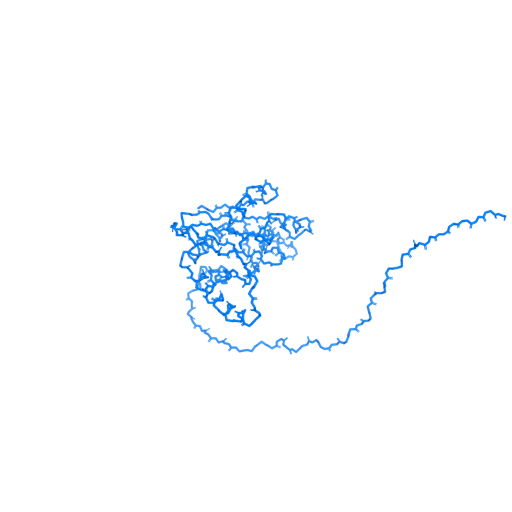? 24.194 14.574 16.256 1.00 33.00 191 ASP A O 1
ATOM 1475 N N . PRO A 1 192 ? 23.029 16.221 17.239 1.00 33.56 192 PRO A N 1
ATOM 1476 C CA . PRO A 1 192 ? 23.686 16.101 18.541 1.00 33.56 192 PRO A CA 1
ATOM 1477 C C . PRO A 1 192 ? 23.178 14.933 19.413 1.00 33.56 192 PRO A C 1
ATOM 1479 O O . PRO A 1 192 ? 23.498 14.868 20.599 1.00 33.56 192 PRO A O 1
ATOM 1482 N N . ARG A 1 193 ? 22.423 13.962 18.880 1.00 33.34 193 ARG A N 1
ATOM 1483 C CA . ARG A 1 193 ? 21.900 12.821 19.665 1.00 33.34 193 ARG A CA 1
ATOM 1484 C C . ARG A 1 193 ? 22.833 11.609 19.774 1.00 33.34 193 ARG A C 1
ATOM 1486 O O . ARG A 1 193 ? 22.394 10.534 20.177 1.00 33.34 193 ARG A O 1
ATOM 1493 N N . HIS A 1 194 ? 24.130 11.779 19.514 1.00 34.84 194 HIS A N 1
ATOM 1494 C CA . HIS A 1 194 ? 25.159 10.752 19.743 1.00 34.84 194 HIS A CA 1
ATOM 1495 C C . HIS A 1 194 ? 25.879 10.885 21.101 1.00 34.84 194 HIS A C 1
ATOM 1497 O O . HIS A 1 194 ? 27.072 10.614 21.212 1.00 34.84 194 HIS A O 1
ATOM 1503 N N . ALA A 1 195 ? 25.171 11.310 22.152 1.00 36.62 195 ALA A N 1
ATOM 1504 C CA . ALA A 1 195 ? 25.730 11.408 23.502 1.00 36.62 195 ALA A CA 1
ATOM 1505 C C . ALA A 1 195 ? 24.685 11.100 24.586 1.00 36.62 195 ALA A C 1
ATOM 1507 O O . ALA A 1 195 ? 24.251 11.993 25.301 1.00 36.62 195 ALA A O 1
ATOM 1508 N N . ALA A 1 196 ? 24.261 9.835 24.693 1.00 32.56 196 ALA A N 1
ATOM 1509 C CA . ALA A 1 196 ? 23.849 9.200 25.954 1.00 32.56 196 ALA A CA 1
ATOM 1510 C C . ALA A 1 196 ? 23.350 7.772 25.690 1.00 32.56 196 ALA A C 1
ATOM 1512 O O . ALA A 1 196 ? 22.225 7.598 25.224 1.00 32.56 196 ALA A O 1
ATOM 1513 N N . ARG A 1 197 ? 24.178 6.769 26.019 1.00 31.52 197 ARG A N 1
ATOM 1514 C CA . ARG A 1 197 ? 23.809 5.474 26.639 1.00 31.52 197 ARG A CA 1
ATOM 1515 C C . ARG A 1 197 ? 25.022 4.534 26.637 1.00 31.52 197 ARG A C 1
ATOM 1517 O O . ARG A 1 197 ? 25.068 3.531 25.938 1.00 31.52 197 ARG A O 1
ATOM 1524 N N . THR A 1 198 ? 26.006 4.864 27.465 1.00 37.22 198 THR A N 1
ATOM 1525 C CA . THR A 1 198 ? 26.917 3.886 28.067 1.00 37.22 198 THR A CA 1
ATOM 1526 C C . THR A 1 198 ? 26.498 3.715 29.525 1.00 37.22 198 THR A C 1
ATOM 1528 O O . THR A 1 198 ? 26.795 4.549 30.372 1.00 37.22 198 THR A O 1
ATOM 1531 N N . ALA A 1 199 ? 25.762 2.645 29.816 1.00 34.75 199 ALA A N 1
ATOM 1532 C CA . ALA A 1 199 ? 25.603 2.097 31.162 1.00 34.75 199 ALA A CA 1
ATOM 1533 C C . ALA A 1 199 ? 25.432 0.569 31.037 1.00 34.75 199 ALA A C 1
ATOM 1535 O O . ALA A 1 199 ? 24.777 0.124 30.091 1.00 34.75 199 ALA A O 1
ATOM 1536 N N . PRO A 1 200 ? 26.063 -0.237 31.910 1.00 35.44 200 PRO A N 1
ATOM 1537 C CA . PRO A 1 200 ? 26.212 -1.676 31.708 1.00 35.44 200 PRO A CA 1
ATOM 1538 C C . PRO A 1 200 ? 24.911 -2.455 31.944 1.00 35.44 200 PRO A C 1
ATOM 1540 O O . PRO A 1 200 ? 24.073 -2.077 32.760 1.00 35.44 200 PRO A O 1
ATOM 1543 N N . ALA A 1 201 ? 24.782 -3.566 31.216 1.00 39.06 201 ALA A N 1
ATOM 1544 C CA . ALA A 1 201 ? 23.676 -4.510 31.292 1.00 39.06 201 ALA A CA 1
ATOM 1545 C C . ALA A 1 201 ? 23.543 -5.127 32.698 1.00 39.06 201 ALA A C 1
ATOM 1547 O O . ALA A 1 201 ? 24.508 -5.665 33.241 1.00 39.06 201 ALA A O 1
ATOM 1548 N N . GLY A 1 202 ? 22.337 -5.065 33.269 1.00 38.06 202 GLY A N 1
ATOM 1549 C CA . GLY A 1 202 ? 21.945 -5.889 34.416 1.00 38.06 202 GLY A CA 1
ATOM 1550 C C . GLY A 1 202 ? 21.788 -7.365 34.014 1.00 38.06 202 GLY A C 1
ATOM 1551 O O . GLY A 1 202 ? 21.656 -7.657 32.822 1.00 38.06 202 GLY A O 1
ATOM 1552 N N . PRO A 1 203 ? 21.830 -8.308 34.974 1.00 40.00 203 PRO A N 1
ATOM 1553 C CA . PRO A 1 203 ? 21.832 -9.732 34.663 1.00 40.00 203 PRO A CA 1
ATOM 1554 C C . PRO A 1 203 ? 20.488 -10.193 34.082 1.00 40.00 203 PRO A C 1
ATOM 1556 O O . PRO A 1 203 ? 19.424 -9.690 34.445 1.00 40.00 203 PRO A O 1
ATOM 1559 N N . ALA A 1 204 ? 20.576 -11.148 33.154 1.00 38.38 204 ALA A N 1
ATOM 1560 C CA . ALA A 1 204 ? 19.457 -11.750 32.439 1.00 38.38 204 ALA A CA 1
ATOM 1561 C C . ALA A 1 204 ? 18.521 -12.543 33.377 1.00 38.38 204 ALA A C 1
ATOM 1563 O O . ALA A 1 204 ? 18.996 -13.106 34.364 1.00 38.38 204 ALA A O 1
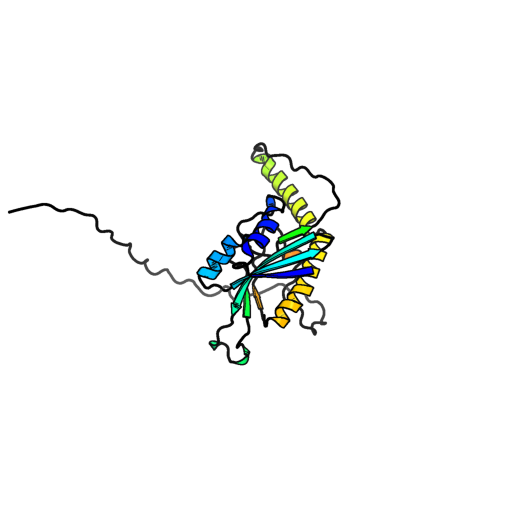ATOM 1564 N N . PRO A 1 205 ? 17.211 -12.626 33.077 1.00 38.75 205 PRO A N 1
ATOM 1565 C CA . PRO A 1 205 ? 16.286 -13.461 33.836 1.00 38.75 205 PRO A CA 1
ATOM 1566 C C . PRO A 1 205 ? 16.532 -14.955 33.570 1.00 38.75 205 PRO A C 1
ATOM 1568 O O . PRO A 1 205 ? 16.641 -15.384 32.419 1.00 38.75 205 PRO A O 1
ATOM 1571 N N . ASP A 1 206 ? 16.613 -15.721 34.659 1.00 36.56 206 ASP A N 1
ATOM 1572 C CA . ASP A 1 206 ? 16.868 -17.161 34.684 1.00 36.56 206 ASP A CA 1
ATOM 1573 C C . ASP A 1 206 ? 15.814 -17.991 33.939 1.00 36.56 206 ASP A C 1
ATOM 1575 O O . ASP A 1 206 ? 14.618 -17.688 33.897 1.00 36.56 206 ASP A O 1
ATOM 1579 N N . ALA A 1 207 ? 16.315 -19.077 33.357 1.00 36.41 207 ALA A N 1
ATOM 1580 C CA . ALA A 1 207 ? 15.610 -20.016 32.511 1.00 36.41 207 ALA A CA 1
ATOM 1581 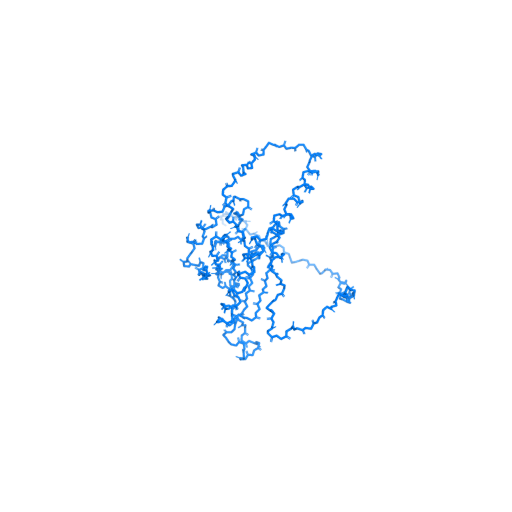C C . ALA A 1 207 ? 14.523 -20.818 33.247 1.00 36.41 207 ALA A C 1
ATOM 1583 O O . ALA A 1 207 ? 14.670 -21.255 34.387 1.00 36.41 207 ALA A O 1
ATOM 1584 N N . MET A 1 208 ? 13.449 -21.075 32.502 1.00 33.56 208 MET A N 1
ATOM 1585 C CA . MET A 1 208 ? 12.359 -21.995 32.810 1.00 33.56 208 MET A CA 1
ATOM 1586 C C . MET A 1 208 ? 12.860 -23.377 33.257 1.00 33.56 208 MET A C 1
ATOM 1588 O O . MET A 1 208 ? 13.475 -24.107 32.479 1.00 33.56 208 MET A O 1
ATOM 1592 N N . ALA A 1 209 ? 12.514 -23.775 34.481 1.00 35.00 209 ALA A N 1
ATOM 1593 C CA . ALA A 1 209 ? 12.607 -25.159 34.929 1.00 35.00 209 ALA A CA 1
ATOM 1594 C C . ALA A 1 209 ? 11.405 -25.966 34.399 1.00 35.00 209 ALA A C 1
ATOM 1596 O O . ALA A 1 209 ? 10.256 -25.709 34.754 1.00 35.00 209 ALA A O 1
ATOM 1597 N N . SER A 1 210 ? 11.685 -26.955 33.549 1.00 34.66 210 SER A N 1
ATOM 1598 C CA . SER A 1 210 ? 10.774 -28.059 33.214 1.00 34.66 210 SER A CA 1
ATOM 1599 C C . SER A 1 210 ? 10.745 -29.096 34.344 1.00 34.66 210 SER A C 1
ATOM 1601 O O . SER A 1 210 ? 11.817 -29.461 34.825 1.00 34.66 210 SER A O 1
ATOM 1603 N N . PRO A 1 211 ? 9.584 -29.675 34.701 1.00 37.06 211 PRO A N 1
ATOM 1604 C CA . PRO A 1 211 ? 9.533 -30.922 35.449 1.00 37.06 211 PRO A CA 1
ATOM 1605 C C . PRO A 1 211 ? 9.244 -32.110 34.512 1.00 37.06 211 PRO A C 1
ATOM 1607 O O . PRO A 1 211 ? 8.146 -32.263 33.986 1.00 37.06 211 PRO A O 1
ATOM 1610 N N . ALA A 1 212 ? 10.230 -32.989 34.350 1.00 35.34 212 ALA A N 1
ATOM 1611 C CA . ALA A 1 212 ? 10.036 -34.425 34.119 1.00 35.34 212 ALA A CA 1
ATOM 1612 C C . ALA A 1 212 ? 10.572 -35.095 35.398 1.00 35.34 212 ALA A C 1
ATOM 1614 O O . ALA A 1 212 ? 11.631 -34.703 35.870 1.00 35.34 212 ALA A O 1
ATOM 1615 N N . GLY A 1 213 ? 9.920 -36.009 36.111 1.00 35.88 213 GLY A N 1
ATOM 1616 C CA . GLY A 1 213 ? 9.038 -37.108 35.739 1.00 35.88 213 GLY A CA 1
ATOM 1617 C C . GLY A 1 213 ? 9.591 -38.338 36.482 1.00 35.88 213 GLY A C 1
ATOM 1618 O O . GLY A 1 213 ? 10.779 -38.618 36.364 1.00 35.88 213 GLY A O 1
ATOM 1619 N N . GLY A 1 214 ? 8.781 -39.048 37.275 1.00 33.50 214 GLY A N 1
ATOM 1620 C CA . GLY A 1 214 ? 9.223 -40.281 37.944 1.00 33.50 214 GLY A CA 1
ATOM 1621 C C . GLY A 1 214 ? 8.303 -40.737 39.076 1.00 33.50 214 GLY A C 1
ATOM 1622 O O . GLY A 1 214 ? 8.341 -40.176 40.165 1.00 33.50 214 GLY A O 1
ATOM 1623 N N . GLY A 1 215 ? 7.464 -41.740 38.804 1.00 37.69 215 GLY A N 1
ATOM 1624 C CA . GLY A 1 215 ? 6.679 -42.464 39.810 1.00 37.69 215 GLY A CA 1
ATOM 1625 C C . GLY A 1 215 ? 7.359 -43.748 40.311 1.00 37.69 215 GLY A C 1
ATOM 1626 O O . GLY A 1 215 ? 8.498 -44.023 39.940 1.00 37.69 215 GLY A O 1
ATOM 1627 N N . ALA A 1 216 ? 6.567 -44.543 41.055 1.00 36.97 216 ALA A N 1
ATOM 1628 C CA . ALA A 1 216 ? 6.832 -45.843 41.714 1.00 36.97 216 ALA A CA 1
ATOM 1629 C C . ALA A 1 216 ? 7.355 -45.721 43.168 1.00 36.97 216 ALA A C 1
ATOM 1631 O O . ALA A 1 216 ? 8.232 -44.913 43.427 1.00 36.97 216 ALA A O 1
ATOM 1632 N N . ALA A 1 217 ? 6.916 -46.475 44.184 1.00 37.59 217 ALA A N 1
ATOM 1633 C CA . ALA A 1 217 ? 5.908 -47.526 44.342 1.00 37.59 217 ALA A CA 1
ATOM 1634 C C . ALA A 1 217 ? 5.708 -47.809 45.858 1.00 37.59 217 ALA A C 1
ATOM 1636 O O . ALA A 1 217 ? 6.576 -47.482 46.659 1.00 37.59 217 ALA A O 1
ATOM 1637 N N . THR A 1 218 ? 4.561 -48.412 46.197 1.00 42.72 218 THR A N 1
ATOM 1638 C CA . THR A 1 218 ? 4.266 -49.382 47.285 1.00 42.72 218 THR A CA 1
ATOM 1639 C C . THR A 1 218 ? 5.203 -49.527 48.498 1.00 42.72 218 THR A C 1
ATOM 1641 O O . THR A 1 218 ? 6.379 -49.847 48.330 1.00 42.72 218 THR A O 1
ATOM 1644 N N . GLY A 1 219 ? 4.613 -49.535 49.702 1.00 39.81 219 GLY A N 1
ATOM 1645 C CA . GLY A 1 219 ? 5.205 -50.096 50.925 1.00 39.81 219 GLY A CA 1
ATOM 1646 C C . GLY A 1 219 ? 4.647 -49.480 52.191 1.00 39.81 219 GLY A C 1
ATOM 1647 O O . GLY A 1 219 ? 5.268 -48.503 52.652 1.00 39.81 219 GLY A O 1
#

Radius of gyration: 23.76 Å; chains: 1; bounding box: 48×78×76 Å